Protein AF-R4M2L6-F1 (afdb_monomer_lite)

Structure (mmCIF, N/CA/C/O backbone):
data_AF-R4M2L6-F1
#
_entry.id   AF-R4M2L6-F1
#
loop_
_atom_site.group_PDB
_atom_site.id
_atom_site.type_symbol
_atom_site.label_atom_id
_atom_site.label_alt_id
_atom_site.label_comp_id
_atom_site.label_asym_id
_atom_site.label_entity_id
_atom_site.label_seq_id
_atom_site.pdbx_PDB_ins_code
_atom_site.Cartn_x
_atom_site.Cartn_y
_atom_site.Cartn_z
_atom_site.occupancy
_atom_site.B_iso_or_equiv
_atom_site.auth_seq_id
_atom_site.auth_comp_id
_atom_site.auth_asym_id
_atom_site.auth_atom_id
_atom_site.pdbx_PDB_model_num
ATOM 1 N N . MET A 1 1 ? -48.841 -73.739 -24.755 1.00 41.62 1 MET A N 1
ATOM 2 C CA . MET A 1 1 ? -47.724 -73.453 -25.680 1.00 41.62 1 MET A CA 1
ATOM 3 C C . MET A 1 1 ? -47.433 -71.966 -25.587 1.00 41.62 1 MET A C 1
ATOM 5 O O . MET A 1 1 ? -48.278 -71.172 -25.973 1.00 41.62 1 MET A O 1
ATOM 9 N N . ALA A 1 2 ? -46.330 -71.599 -24.934 1.00 37.41 2 ALA A N 1
ATOM 10 C CA . ALA A 1 2 ? -45.957 -70.213 -24.670 1.00 37.41 2 ALA A CA 1
ATOM 11 C C . ALA A 1 2 ? -45.155 -69.654 -25.854 1.00 37.41 2 ALA A C 1
ATOM 13 O O . ALA A 1 2 ? -44.155 -70.253 -26.245 1.00 37.41 2 ALA A O 1
ATOM 14 N N . ALA A 1 3 ? -45.590 -68.525 -26.413 1.00 39.84 3 ALA A N 1
ATOM 15 C CA . ALA A 1 3 ? -44.845 -67.775 -27.418 1.00 39.84 3 ALA A CA 1
ATOM 16 C C . ALA A 1 3 ? -44.215 -66.546 -26.748 1.00 39.84 3 ALA A C 1
ATOM 18 O O . ALA A 1 3 ? -44.913 -65.674 -26.235 1.00 39.84 3 ALA A O 1
ATOM 19 N N . SER A 1 4 ? -42.883 -66.516 -26.719 1.00 41.19 4 SER A N 1
ATOM 20 C CA . SER A 1 4 ? -42.080 -65.387 -26.251 1.00 41.19 4 SER A CA 1
ATOM 21 C C . SER A 1 4 ? -41.971 -64.356 -27.375 1.00 41.19 4 SER A C 1
ATOM 23 O O . SER A 1 4 ? -41.405 -64.650 -28.426 1.00 41.19 4 SER A O 1
ATOM 25 N N . VAL A 1 5 ? -42.506 -63.154 -27.159 1.00 48.59 5 VAL A N 1
ATOM 26 C CA . VAL A 1 5 ? -42.266 -61.989 -28.021 1.00 48.59 5 VAL A CA 1
ATOM 27 C C . VAL A 1 5 ? -41.205 -61.132 -27.334 1.00 48.59 5 VAL A C 1
ATOM 29 O O . VAL A 1 5 ? -41.418 -60.637 -26.230 1.00 48.59 5 VAL A O 1
ATOM 32 N N . ARG A 1 6 ? -40.032 -61.007 -27.962 1.00 42.34 6 ARG A N 1
ATOM 33 C CA . ARG A 1 6 ? -38.952 -60.110 -27.531 1.00 42.34 6 ARG A CA 1
ATOM 34 C C . ARG A 1 6 ? -39.135 -58.756 -28.215 1.00 42.34 6 ARG A C 1
ATOM 36 O O . ARG A 1 6 ? -38.993 -58.665 -29.431 1.00 42.34 6 ARG A O 1
ATOM 43 N N . THR A 1 7 ? -39.417 -57.719 -27.439 1.00 45.53 7 THR A N 1
ATOM 44 C CA . THR A 1 7 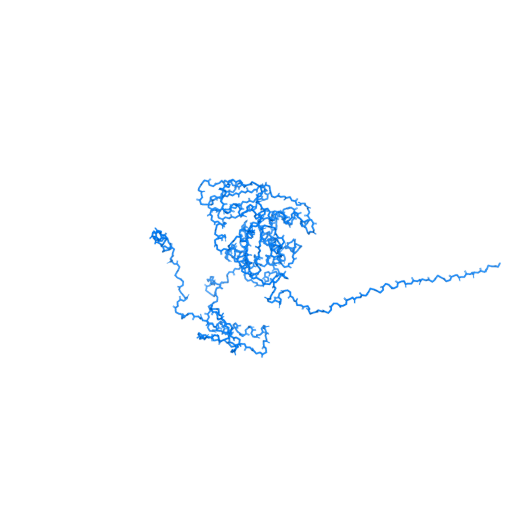? -39.424 -56.321 -27.894 1.00 45.53 7 THR A CA 1
ATOM 45 C C . THR A 1 7 ? -37.998 -55.762 -27.814 1.00 45.53 7 THR A C 1
ATOM 47 O O . THR A 1 7 ? -37.404 -55.833 -26.737 1.00 45.53 7 THR A O 1
ATOM 50 N N . PRO A 1 8 ? -37.407 -55.212 -28.890 1.00 48.25 8 PRO A N 1
ATOM 51 C CA . PRO A 1 8 ? -36.129 -54.520 -28.784 1.00 48.25 8 PRO A CA 1
ATOM 52 C C . PRO A 1 8 ? -36.346 -53.115 -28.200 1.00 48.25 8 PRO A C 1
ATOM 54 O O . PRO A 1 8 ? -37.139 -52.329 -28.714 1.00 48.25 8 PRO A O 1
ATOM 57 N N . ILE A 1 9 ? -35.633 -52.802 -27.117 1.00 48.56 9 ILE A N 1
ATOM 58 C CA . ILE A 1 9 ? -35.519 -51.448 -26.564 1.00 48.56 9 ILE A CA 1
ATOM 59 C C . ILE A 1 9 ? -34.466 -50.714 -27.400 1.00 48.56 9 ILE A C 1
ATOM 61 O O . ILE A 1 9 ? -33.286 -51.054 -27.352 1.00 48.56 9 ILE A O 1
ATOM 65 N N . ALA A 1 10 ? -34.888 -49.729 -28.190 1.00 44.38 10 ALA A N 1
ATOM 66 C CA . ALA A 1 10 ? -33.980 -48.820 -28.879 1.00 44.38 10 ALA A CA 1
ATOM 67 C C . ALA A 1 10 ? -33.556 -47.703 -27.910 1.00 44.38 10 ALA A C 1
ATOM 69 O O . ALA A 1 10 ? -34.331 -46.793 -27.624 1.00 44.38 10 ALA A O 1
ATOM 70 N N . CYS A 1 11 ? -32.328 -47.772 -27.390 1.00 44.34 11 CYS A N 1
ATOM 71 C CA . CYS A 1 11 ? -31.706 -46.655 -26.681 1.00 44.34 11 CYS A CA 1
ATOM 72 C C . CYS A 1 11 ? -31.332 -45.559 -27.691 1.00 44.34 11 CYS A C 1
ATOM 74 O O . CYS A 1 11 ? -30.366 -45.712 -28.438 1.00 44.34 11 CYS A O 1
ATOM 76 N N . LEU A 1 12 ? -32.072 -44.447 -27.711 1.00 48.00 12 LEU A N 1
ATOM 77 C CA . LEU A 1 12 ? -31.610 -43.213 -28.351 1.00 48.00 12 LEU A CA 1
ATOM 78 C C . LEU A 1 12 ? -30.491 -42.606 -27.492 1.00 48.00 12 LEU A C 1
ATOM 80 O O . LEU A 1 12 ? -30.750 -42.047 -26.428 1.00 48.00 12 LEU A O 1
ATOM 84 N N . ALA A 1 13 ? -29.247 -42.700 -27.956 1.00 51.62 13 ALA A N 1
ATOM 85 C CA . ALA A 1 13 ? -28.149 -41.904 -27.425 1.00 51.62 13 ALA A CA 1
ATOM 86 C C . ALA A 1 13 ? -28.238 -40.488 -28.019 1.00 51.62 13 ALA A C 1
ATOM 88 O O . ALA A 1 13 ? -27.916 -40.274 -29.187 1.00 51.62 13 ALA A O 1
ATOM 89 N N . ALA A 1 14 ? -28.707 -39.520 -27.230 1.00 50.72 14 ALA A N 1
ATOM 90 C CA . ALA A 1 14 ? -28.641 -38.108 -27.590 1.00 50.72 14 ALA A CA 1
ATOM 91 C C . ALA A 1 14 ? -27.189 -37.625 -27.439 1.00 50.72 14 ALA A C 1
ATOM 93 O O . ALA A 1 14 ? -26.718 -37.365 -26.333 1.00 50.72 14 ALA A O 1
ATOM 94 N N . VAL A 1 15 ? -26.462 -37.542 -28.553 1.00 54.25 15 VAL A N 1
ATOM 95 C CA . VAL A 1 15 ? -25.121 -36.951 -28.593 1.00 54.25 15 VAL A CA 1
ATOM 96 C C . VAL A 1 15 ? -25.284 -35.433 -28.594 1.00 54.25 15 VAL A C 1
ATOM 98 O O . VAL A 1 15 ? -25.611 -34.836 -29.617 1.00 54.25 15 VAL A O 1
ATOM 101 N N . VAL A 1 16 ? -25.091 -34.800 -27.437 1.00 54.19 16 VAL A N 1
ATOM 102 C CA . VAL A 1 16 ? -24.988 -33.339 -27.342 1.00 54.19 16 VAL A CA 1
ATOM 103 C C . VAL A 1 16 ? -23.622 -32.946 -27.901 1.00 54.19 16 VAL A C 1
ATOM 105 O O . VAL A 1 16 ? -22.601 -33.071 -27.228 1.00 54.19 16 VAL A O 1
ATOM 108 N N . SER A 1 17 ? -23.583 -32.510 -29.158 1.00 54.41 17 SER A N 1
ATOM 109 C CA . SER A 1 17 ? -22.395 -31.904 -29.752 1.00 54.41 17 SER A CA 1
ATOM 110 C C . SER A 1 17 ? -22.188 -30.521 -29.132 1.00 54.41 17 SER A C 1
ATOM 112 O O . SER A 1 17 ? -22.782 -29.539 -29.579 1.00 54.41 17 SER A O 1
ATOM 114 N N . ALA A 1 18 ? -21.371 -30.436 -28.082 1.00 54.91 18 ALA A N 1
ATOM 115 C CA . ALA A 1 18 ? -20.849 -29.160 -27.616 1.00 54.91 18 ALA A CA 1
ATOM 116 C C . ALA A 1 18 ? -19.954 -28.593 -28.726 1.00 54.91 18 ALA A C 1
ATOM 118 O O . ALA A 1 18 ? -18.882 -29.129 -29.004 1.00 54.91 18 ALA A O 1
ATOM 119 N N . ALA A 1 19 ? -20.420 -27.547 -29.408 1.00 59.53 19 ALA A N 1
ATOM 120 C CA . ALA A 1 19 ? -19.592 -26.797 -30.337 1.00 59.53 19 ALA A CA 1
ATOM 121 C C . ALA A 1 19 ? -18.463 -26.145 -29.531 1.00 59.53 19 ALA A C 1
ATOM 123 O O . ALA A 1 19 ? -18.674 -25.147 -28.846 1.00 59.53 19 ALA A O 1
ATOM 124 N N . MET A 1 20 ? -17.273 -26.746 -29.562 1.00 55.28 20 MET A N 1
ATOM 125 C CA . MET A 1 20 ? -16.075 -26.123 -29.019 1.00 55.28 20 MET A CA 1
ATOM 126 C C . MET A 1 20 ? -15.718 -24.952 -29.930 1.00 55.28 20 MET A C 1
ATOM 128 O O . MET A 1 20 ? -15.162 -25.135 -31.012 1.00 55.28 20 MET A O 1
ATOM 132 N N . THR A 1 21 ? -16.080 -23.742 -29.520 1.00 64.12 21 THR A N 1
ATOM 133 C CA . THR A 1 21 ? -15.545 -22.524 -30.121 1.00 64.12 21 THR A CA 1
ATOM 134 C C . THR A 1 21 ? -14.073 -22.440 -29.752 1.00 64.12 21 THR A C 1
ATOM 136 O O . THR A 1 21 ? -13.726 -22.094 -28.623 1.00 64.12 21 THR A O 1
ATOM 139 N N . VAL A 1 22 ? -13.206 -22.797 -30.695 1.00 65.50 22 VAL A N 1
ATOM 140 C CA . VAL A 1 22 ? -11.778 -22.506 -30.592 1.00 65.50 22 VAL A CA 1
ATOM 141 C C . VAL A 1 22 ? -11.635 -20.999 -30.762 1.00 65.50 22 VAL A C 1
ATOM 143 O O . VAL A 1 22 ? -11.925 -20.456 -31.826 1.00 65.50 22 VAL A O 1
ATOM 146 N N . VAL A 1 23 ? -11.258 -20.313 -29.687 1.00 64.06 23 VAL A N 1
ATOM 147 C CA . VAL A 1 23 ? -10.860 -18.909 -29.759 1.00 64.06 23 VAL A CA 1
ATOM 148 C C . VAL A 1 23 ? -9.403 -18.903 -30.200 1.00 64.06 23 VAL A C 1
ATOM 150 O O . VAL A 1 23 ? -8.522 -19.256 -29.418 1.00 64.06 23 VAL A O 1
ATOM 153 N N . ASP A 1 24 ? -9.154 -18.544 -31.458 1.00 55.53 24 ASP A N 1
ATOM 154 C CA . ASP A 1 24 ? -7.793 -18.298 -31.928 1.00 55.53 24 ASP A CA 1
ATOM 155 C C . ASP A 1 24 ? -7.194 -17.129 -31.137 1.00 55.53 24 ASP A C 1
ATOM 157 O O . ASP A 1 24 ? -7.703 -16.007 -31.147 1.00 55.53 24 ASP A O 1
ATOM 161 N N . GLY A 1 25 ? -6.100 -17.401 -30.433 1.00 59.19 25 GLY A N 1
ATOM 162 C CA . GLY A 1 25 ? -5.374 -16.420 -29.644 1.00 59.19 25 GLY A CA 1
ATOM 163 C C . GLY A 1 25 ? -3.969 -16.916 -29.333 1.00 59.19 25 GLY A C 1
ATOM 164 O O . GLY A 1 25 ? -3.744 -18.100 -29.091 1.00 59.19 25 GLY A O 1
ATOM 165 N N . ARG A 1 26 ? -2.993 -16.007 -29.337 1.00 62.75 26 ARG A N 1
ATOM 166 C CA . ARG A 1 26 ? -1.658 -16.299 -28.812 1.00 62.75 26 ARG A CA 1
ATOM 167 C C . ARG A 1 26 ? -1.699 -16.054 -27.309 1.00 62.75 26 ARG A C 1
ATOM 169 O O . ARG A 1 26 ? -1.897 -14.915 -26.900 1.00 62.75 26 ARG A O 1
ATOM 176 N N . ALA A 1 27 ? -1.493 -17.095 -26.503 1.00 50.84 27 ALA A N 1
ATOM 177 C CA . ALA A 1 27 ? -1.280 -16.930 -25.070 1.00 50.84 27 ALA A CA 1
ATOM 178 C C . ALA A 1 27 ? -0.014 -16.084 -24.862 1.00 50.84 27 ALA A C 1
ATOM 180 O O . ALA A 1 27 ? 1.111 -16.548 -25.054 1.00 50.84 27 ALA A O 1
ATOM 181 N N . LEU A 1 28 ? -0.209 -14.811 -24.541 1.00 51.41 28 LEU A N 1
ATOM 182 C CA . LEU A 1 28 ? 0.827 -13.935 -24.026 1.00 51.41 28 LEU A CA 1
ATOM 183 C C . LEU A 1 28 ? 0.562 -13.833 -22.530 1.00 51.41 28 LEU A C 1
ATOM 185 O O . LEU A 1 28 ? -0.550 -13.502 -22.123 1.00 51.41 28 LEU A O 1
ATOM 189 N N . SER A 1 29 ? 1.558 -14.177 -21.715 1.00 54.41 29 SER A N 1
ATOM 190 C CA . SER A 1 29 ? 1.482 -13.899 -20.282 1.00 54.41 29 SER A CA 1
ATOM 191 C C . SER A 1 29 ? 1.231 -12.402 -20.091 1.00 54.41 29 SER A C 1
ATOM 193 O O . SER A 1 29 ? 1.844 -11.596 -20.790 1.00 54.41 29 SER A O 1
ATOM 195 N N . ILE A 1 30 ? 0.384 -12.026 -19.131 1.00 53.78 30 ILE A N 1
ATOM 196 C CA . ILE A 1 30 ? 0.266 -10.635 -18.657 1.00 53.78 30 ILE A CA 1
ATOM 197 C C . ILE A 1 30 ? 1.623 -10.060 -18.221 1.00 53.78 30 ILE A C 1
ATOM 199 O O . ILE A 1 30 ? 1.808 -8.854 -18.279 1.00 53.78 30 ILE A O 1
ATOM 203 N N . LEU A 1 31 ? 2.582 -10.923 -17.864 1.00 56.78 31 LEU A N 1
ATOM 204 C CA . LEU A 1 31 ? 3.966 -10.559 -17.541 1.00 56.78 31 LEU A CA 1
ATOM 205 C C . LEU A 1 31 ? 4.843 -10.297 -18.780 1.00 56.78 31 LEU A C 1
ATOM 207 O O . LEU A 1 31 ? 5.955 -9.800 -18.648 1.00 56.78 31 LEU A O 1
ATOM 211 N N . ASN A 1 32 ? 4.373 -10.652 -19.980 1.00 64.62 32 ASN A N 1
ATOM 212 C CA . ASN A 1 32 ? 5.142 -10.578 -21.226 1.00 64.62 32 ASN A CA 1
ATOM 213 C C . ASN A 1 32 ? 4.677 -9.448 -22.161 1.00 64.62 32 ASN A C 1
ATOM 215 O O . ASN A 1 32 ? 5.259 -9.287 -23.235 1.00 64.62 32 ASN A O 1
ATOM 219 N N . ASP A 1 33 ? 3.638 -8.691 -21.792 1.00 75.38 33 ASP A N 1
ATOM 220 C CA . ASP A 1 33 ? 3.229 -7.478 -22.503 1.00 75.38 33 ASP A CA 1
ATOM 221 C C . ASP A 1 33 ? 3.697 -6.244 -21.712 1.00 75.38 33 ASP A C 1
ATOM 223 O O . ASP A 1 33 ? 3.097 -5.926 -20.686 1.00 75.38 33 ASP A O 1
ATOM 227 N N . PRO A 1 34 ? 4.742 -5.523 -22.168 1.00 73.00 34 PRO A N 1
ATOM 228 C CA . PRO A 1 34 ? 5.264 -4.356 -21.454 1.00 73.00 34 PRO A CA 1
ATOM 229 C C . PRO A 1 34 ? 4.269 -3.186 -21.395 1.00 73.00 34 PRO A C 1
ATOM 231 O O . PRO A 1 34 ? 4.520 -2.207 -20.698 1.00 73.00 34 PRO A O 1
ATOM 234 N N . PHE A 1 35 ? 3.147 -3.261 -22.119 1.00 82.62 35 PHE A N 1
ATOM 235 C CA . PHE A 1 35 ? 2.078 -2.265 -22.082 1.00 82.62 35 PHE A CA 1
ATOM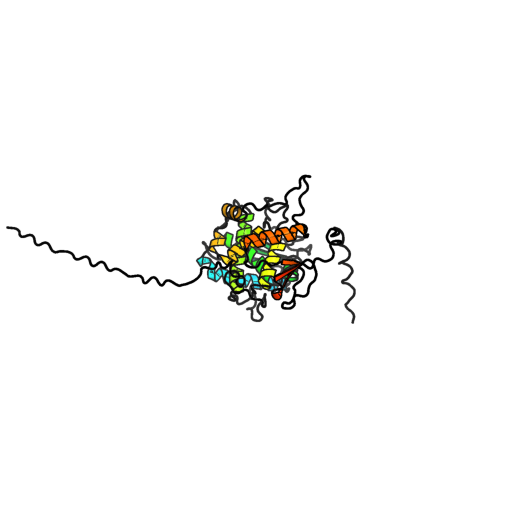 236 C C . PHE A 1 35 ? 0.935 -2.648 -21.137 1.00 82.62 35 PHE A C 1
ATOM 238 O O . PHE A 1 35 ? -0.116 -2.000 -21.163 1.00 82.62 35 PHE A O 1
ATOM 245 N N . ARG A 1 36 ? 1.107 -3.686 -20.308 1.00 86.38 36 ARG A N 1
ATOM 246 C CA . ARG A 1 36 ? 0.120 -4.104 -19.311 1.00 86.38 36 ARG A CA 1
ATOM 247 C C . ARG A 1 36 ? 0.735 -4.329 -17.934 1.00 86.38 36 ARG A C 1
ATOM 249 O O . ARG A 1 36 ? 1.862 -4.787 -17.812 1.00 86.38 36 ARG A O 1
ATOM 256 N N . VAL A 1 37 ? -0.054 -4.054 -16.898 1.00 87.44 37 VAL A N 1
ATOM 257 C CA . VAL A 1 37 ? 0.278 -4.288 -15.486 1.00 87.44 37 VAL A CA 1
ATOM 258 C C . VAL A 1 37 ? -0.940 -4.912 -14.810 1.00 87.44 37 VAL A C 1
ATOM 260 O O . VAL A 1 37 ? -2.018 -4.325 -14.829 1.00 87.44 37 VAL A O 1
ATOM 263 N N . GLY A 1 38 ? -0.818 -6.137 -14.287 1.00 85.62 38 GLY A N 1
ATOM 264 C CA . GLY A 1 38 ? -1.961 -6.865 -13.707 1.00 85.62 38 GLY A CA 1
ATOM 265 C C . GLY A 1 38 ? -3.136 -7.041 -14.685 1.00 85.62 38 GLY A C 1
ATOM 266 O O . GLY A 1 38 ? -4.292 -7.022 -14.288 1.00 85.62 38 GLY A O 1
ATOM 267 N N . GLY A 1 39 ? -2.873 -7.111 -15.995 1.00 87.25 39 GLY A N 1
ATOM 268 C CA . GLY A 1 39 ? -3.918 -7.159 -17.026 1.00 87.25 39 GLY A CA 1
ATOM 269 C C . GLY A 1 39 ? -4.543 -5.805 -17.399 1.00 87.25 39 GLY A C 1
ATOM 270 O O . GLY A 1 39 ? -5.245 -5.739 -18.411 1.00 87.25 39 GLY A O 1
ATOM 271 N N . LEU A 1 40 ? -4.238 -4.722 -16.680 1.00 91.00 40 LEU A N 1
ATOM 272 C CA . LEU A 1 40 ? -4.655 -3.353 -17.001 1.00 91.00 40 LEU A CA 1
ATOM 273 C C . LEU A 1 40 ? -3.667 -2.694 -17.978 1.00 91.00 40 LEU A C 1
ATOM 275 O O . LEU A 1 40 ? -2.486 -3.031 -17.946 1.00 91.00 40 LEU A O 1
ATOM 279 N N . PRO A 1 41 ? -4.092 -1.757 -18.844 1.00 91.25 41 PRO A N 1
ATOM 280 C CA . PRO A 1 41 ? -3.164 -0.969 -19.655 1.00 91.25 41 PRO A CA 1
ATOM 281 C C . PRO A 1 41 ? -2.176 -0.183 -18.781 1.00 91.25 41 PRO A C 1
ATOM 283 O O . PRO A 1 41 ? -2.583 0.426 -17.794 1.00 91.25 41 PRO A O 1
ATOM 286 N N . ALA A 1 42 ? -0.898 -0.155 -19.159 1.00 90.38 42 ALA A N 1
ATOM 287 C CA . ALA A 1 42 ? 0.115 0.689 -18.533 1.00 90.38 42 ALA A CA 1
ATOM 288 C C . ALA A 1 42 ? -0.105 2.149 -18.959 1.00 90.38 42 ALA A C 1
ATOM 290 O O . ALA A 1 42 ? 0.113 2.516 -20.116 1.00 90.38 42 ALA A O 1
ATOM 291 N N . THR A 1 43 ? -0.582 2.985 -18.039 1.00 89.94 43 THR A N 1
ATOM 292 C CA . THR A 1 43 ? -0.960 4.374 -18.325 1.00 89.94 43 THR A CA 1
ATOM 293 C C . THR A 1 43 ? -0.470 5.314 -17.240 1.00 89.94 43 THR A C 1
ATOM 295 O O . THR A 1 43 ? -0.549 5.006 -16.053 1.00 89.94 43 THR A O 1
ATOM 298 N N . ASN A 1 44 ? -0.008 6.491 -17.663 1.00 89.56 44 ASN A N 1
ATOM 299 C CA . ASN A 1 44 ? 0.165 7.636 -16.778 1.00 89.56 44 ASN A CA 1
ATOM 300 C C . ASN A 1 44 ? -1.185 8.315 -16.537 1.00 89.56 44 ASN A C 1
ATOM 302 O O . ASN A 1 44 ? -2.080 8.263 -17.382 1.00 89.56 44 ASN A O 1
ATOM 306 N N . GLY A 1 45 ? -1.309 9.015 -15.417 1.00 89.06 45 GLY A N 1
ATOM 307 C CA . GLY A 1 45 ? -2.527 9.730 -15.069 1.00 89.06 45 GLY A CA 1
ATOM 308 C C . GLY A 1 45 ? -2.533 10.165 -13.608 1.00 89.06 45 GLY A C 1
ATOM 309 O O . GLY A 1 45 ? -1.582 9.867 -12.882 1.00 89.06 45 GLY A O 1
ATOM 310 N N . PRO A 1 46 ? -3.591 10.869 -13.177 1.00 94.50 46 PRO A N 1
ATOM 311 C CA . PRO A 1 46 ? -3.734 11.270 -11.787 1.00 94.50 46 PRO A CA 1
ATOM 312 C C . PRO A 1 46 ? -3.839 10.046 -10.872 1.00 94.50 46 PRO A C 1
ATOM 314 O O . PRO A 1 46 ? -4.502 9.059 -11.204 1.00 94.50 46 PRO A O 1
ATOM 317 N N . SER A 1 47 ? -3.233 10.172 -9.696 1.00 97.31 47 SER A N 1
ATOM 318 C CA . SER A 1 47 ? -3.293 9.196 -8.611 1.00 97.31 47 SER A CA 1
ATOM 319 C C . SER A 1 47 ? -3.605 9.924 -7.309 1.00 97.31 47 SER A C 1
ATOM 321 O O . SER A 1 47 ? -3.035 10.985 -7.059 1.00 97.31 47 SER A O 1
ATOM 323 N N . GLY A 1 48 ? -4.512 9.381 -6.501 1.00 97.56 48 GLY A N 1
ATOM 324 C CA . GLY A 1 48 ? -4.965 9.994 -5.251 1.00 97.56 48 GLY A CA 1
ATOM 325 C C . GLY A 1 48 ? -6.480 10.163 -5.182 1.00 97.56 48 GLY A C 1
ATOM 326 O O . GLY A 1 48 ? -7.231 9.535 -5.935 1.00 97.56 48 GLY A O 1
ATOM 327 N N . ALA A 1 49 ? -6.930 10.997 -4.244 1.00 97.25 49 ALA A N 1
ATOM 328 C CA . ALA A 1 49 ? -8.351 11.249 -4.031 1.00 97.25 49 ALA A CA 1
ATOM 329 C C . ALA A 1 49 ? -8.990 11.914 -5.262 1.00 97.25 49 ALA A C 1
ATOM 331 O O . ALA A 1 49 ? -8.444 12.853 -5.849 1.00 97.25 49 ALA A O 1
ATOM 332 N N . ARG A 1 50 ? -10.174 11.442 -5.650 1.00 97.12 50 ARG A N 1
ATOM 333 C CA . ARG A 1 50 ? -10.939 12.023 -6.753 1.00 97.12 50 ARG A CA 1
ATOM 334 C C . ARG A 1 50 ? -11.510 13.387 -6.352 1.00 97.12 50 ARG A C 1
ATOM 336 O O . ARG A 1 50 ? -11.965 13.542 -5.218 1.00 97.12 50 ARG A O 1
ATOM 343 N N . PRO A 1 51 ? -11.567 14.368 -7.271 1.00 94.00 51 PRO A N 1
ATOM 344 C CA . PRO A 1 51 ? -12.170 15.673 -6.985 1.00 94.00 51 PRO A CA 1
ATOM 345 C C . PRO A 1 51 ? -13.648 15.598 -6.575 1.00 94.00 51 PRO A C 1
ATOM 347 O O . PRO A 1 51 ? -14.126 16.449 -5.830 1.00 94.00 51 PRO A O 1
ATOM 350 N N . ASP A 1 52 ? -14.364 14.592 -7.075 1.00 93.94 52 ASP A N 1
ATOM 351 C CA . ASP A 1 52 ? -15.773 14.297 -6.812 1.00 93.94 52 ASP A CA 1
ATOM 352 C C . ASP A 1 52 ? -15.968 13.143 -5.815 1.00 93.94 52 ASP A C 1
ATOM 354 O O . ASP A 1 52 ? -17.071 12.604 -5.705 1.00 93.94 52 ASP A O 1
ATOM 358 N N . ALA A 1 53 ? -14.915 12.770 -5.075 1.00 95.69 53 ALA A N 1
ATOM 359 C CA . ALA A 1 53 ? -14.988 11.719 -4.070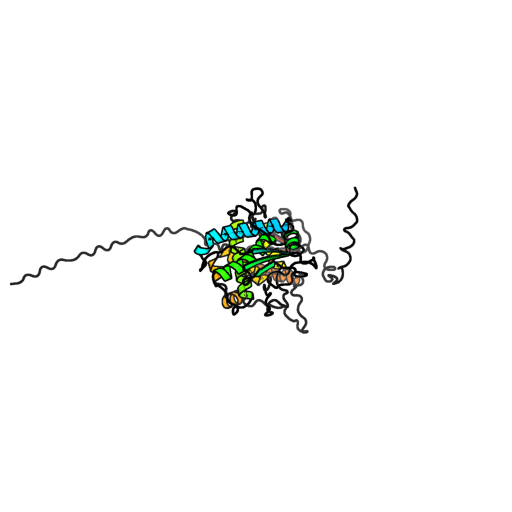 1.00 95.69 53 ALA A CA 1
ATOM 360 C C . ALA A 1 53 ? -16.109 12.007 -3.052 1.00 95.69 53 ALA A C 1
ATOM 362 O O . ALA A 1 53 ? -16.187 13.124 -2.519 1.00 95.69 53 ALA A O 1
ATOM 363 N N . PRO A 1 54 ? -16.952 11.010 -2.720 1.00 95.12 54 PRO A N 1
ATOM 364 C CA . PRO A 1 54 ? -17.868 11.118 -1.596 1.00 95.12 54 PRO A CA 1
ATOM 365 C C . PRO A 1 54 ? -17.122 11.537 -0.330 1.00 95.12 54 PRO A C 1
ATOM 367 O O . PRO A 1 54 ? -16.024 11.049 -0.053 1.00 95.12 54 PRO A O 1
ATOM 370 N N . ALA A 1 55 ? -17.728 12.431 0.452 1.00 92.81 55 ALA A N 1
ATOM 371 C CA . ALA A 1 55 ? -17.140 12.859 1.711 1.00 92.81 55 ALA A CA 1
ATOM 372 C C . ALA A 1 55 ? -16.898 11.650 2.625 1.00 92.81 55 ALA A C 1
ATOM 374 O O . ALA A 1 55 ? -17.752 10.769 2.747 1.00 92.81 55 ALA A O 1
ATOM 375 N N . ALA A 1 56 ? -15.739 11.634 3.280 1.00 94.56 56 ALA A N 1
ATOM 376 C CA . ALA A 1 56 ? -15.419 10.600 4.246 1.00 94.56 56 ALA A CA 1
ATOM 377 C C . ALA A 1 56 ? -16.422 10.630 5.416 1.00 94.56 56 ALA A C 1
ATOM 379 O O . ALA A 1 56 ? -16.835 11.697 5.882 1.00 94.56 56 ALA A O 1
ATOM 380 N N . SER A 1 57 ? -16.809 9.453 5.892 1.00 93.88 57 SER A N 1
ATOM 381 C CA . SER A 1 57 ? -17.763 9.242 6.974 1.00 93.88 57 SER A CA 1
ATOM 382 C C . SER A 1 57 ? -17.148 8.376 8.066 1.00 93.88 57 SER A C 1
ATOM 384 O O . SER A 1 57 ? -16.432 7.419 7.784 1.00 93.88 57 SER A O 1
ATOM 386 N N . GLY A 1 58 ? -17.456 8.684 9.321 1.00 94.69 58 GLY A N 1
ATOM 387 C CA . GLY A 1 58 ? -16.935 7.956 10.474 1.00 94.69 58 GLY A CA 1
ATOM 388 C C . GLY A 1 58 ? -16.305 8.890 11.494 1.00 94.69 58 GLY A C 1
ATOM 389 O O . GLY A 1 58 ? -16.460 10.110 11.438 1.00 94.69 58 GLY A O 1
ATOM 390 N N . THR A 1 59 ? -15.626 8.314 12.478 1.00 96.88 59 THR A N 1
ATOM 391 C CA . THR A 1 59 ? -14.972 9.069 13.548 1.00 96.88 59 THR A CA 1
ATOM 392 C C . THR A 1 59 ? -13.560 8.554 13.742 1.00 96.88 59 THR A C 1
ATOM 394 O O . THR A 1 59 ? -13.353 7.355 13.912 1.00 96.88 59 THR A O 1
ATOM 397 N N . VAL A 1 60 ? -12.606 9.482 13.756 1.00 98.56 60 VAL A N 1
ATOM 398 C CA . VAL A 1 60 ? -11.212 9.210 14.098 1.00 98.56 60 VAL A CA 1
ATOM 399 C C . VAL A 1 60 ? -10.955 9.736 15.503 1.00 98.56 60 VAL A C 1
ATOM 401 O O . VAL A 1 60 ? -11.137 10.920 15.789 1.00 98.56 60 VAL A O 1
ATOM 404 N N . ILE A 1 61 ? -10.553 8.848 16.404 1.00 98.56 61 ILE A N 1
ATOM 405 C CA . ILE A 1 61 ? -10.205 9.197 17.781 1.00 98.56 61 ILE A CA 1
ATOM 406 C C . ILE A 1 61 ? -8.860 9.929 17.773 1.00 98.56 61 ILE A C 1
ATOM 408 O O . ILE A 1 61 ? -7.949 9.536 17.048 1.00 98.56 61 ILE A O 1
ATOM 412 N N . ASN A 1 62 ? -8.737 10.979 18.593 1.00 98.25 62 ASN A N 1
ATOM 413 C CA . ASN A 1 62 ? -7.520 11.793 18.726 1.00 98.25 62 ASN A CA 1
ATOM 414 C C . ASN A 1 62 ? -7.057 12.463 17.411 1.00 98.25 62 ASN A C 1
ATOM 416 O O . ASN A 1 62 ? -5.888 12.803 17.240 1.00 98.25 62 ASN A O 1
ATOM 420 N N . THR A 1 63 ? -7.988 12.684 16.482 1.00 97.88 63 THR A N 1
ATOM 421 C CA . THR A 1 63 ? -7.713 13.406 15.237 1.00 97.88 63 THR A CA 1
ATOM 422 C C . THR A 1 63 ? -7.467 14.895 15.465 1.00 97.88 63 THR A C 1
ATOM 424 O O . THR A 1 63 ? -8.104 15.524 16.313 1.00 97.88 63 THR A O 1
ATOM 427 N N . ASN A 1 64 ? -6.602 15.486 14.639 1.00 96.81 64 ASN A N 1
ATOM 428 C CA . ASN A 1 64 ? -6.491 16.941 14.504 1.00 96.81 64 ASN A CA 1
ATOM 429 C C . ASN A 1 64 ? -7.300 17.495 13.311 1.00 96.81 64 ASN A C 1
ATOM 431 O O . ASN A 1 64 ? -7.224 18.687 13.015 1.00 96.81 64 ASN A O 1
ATOM 435 N N . ASN A 1 65 ? -8.075 16.646 12.624 1.00 96.50 65 ASN A N 1
ATOM 436 C CA . ASN A 1 65 ? -8.818 16.945 11.393 1.00 96.50 65 ASN A CA 1
ATOM 437 C C . ASN A 1 65 ? -7.946 17.522 10.255 1.00 96.50 65 ASN A C 1
ATOM 439 O O . ASN A 1 65 ? -8.447 18.229 9.365 1.00 96.50 65 ASN A O 1
ATOM 443 N N . GLY A 1 66 ? -6.641 17.243 10.295 1.00 97.38 66 GLY A N 1
ATOM 444 C CA . GLY A 1 66 ? -5.660 17.638 9.294 1.00 97.38 66 GLY A CA 1
ATOM 445 C C . GLY A 1 66 ? -5.795 16.860 7.985 1.00 97.38 66 GLY A C 1
ATOM 446 O O . GLY A 1 66 ? -6.649 15.985 7.841 1.00 97.38 66 GLY A O 1
ATOM 447 N N . ALA A 1 67 ? -4.950 17.201 7.010 1.00 97.25 67 ALA A N 1
ATOM 448 C CA . ALA A 1 67 ? -4.982 16.590 5.680 1.00 97.25 67 ALA A CA 1
ATOM 449 C C . ALA A 1 67 ? -4.751 15.072 5.730 1.00 97.25 67 ALA A C 1
ATOM 451 O O . ALA A 1 67 ? -5.527 14.333 5.132 1.00 97.25 67 ALA A O 1
ATOM 452 N N . ILE A 1 68 ? -3.760 14.621 6.509 1.00 98.38 68 ILE A N 1
ATOM 453 C CA . ILE A 1 68 ? -3.462 13.196 6.695 1.00 98.38 68 ILE A CA 1
ATOM 454 C C . ILE A 1 68 ? -4.658 12.451 7.282 1.00 98.38 68 ILE A C 1
ATOM 456 O O . ILE A 1 68 ? -5.122 11.501 6.676 1.00 98.38 68 ILE A O 1
ATOM 460 N N . ASP A 1 69 ? -5.228 12.909 8.398 1.00 98.50 69 ASP A N 1
ATOM 461 C CA . ASP A 1 69 ? -6.364 12.212 9.018 1.00 98.50 69 ASP A CA 1
ATOM 462 C C . ASP A 1 69 ? -7.592 12.139 8.099 1.00 98.50 69 ASP A C 1
ATOM 464 O O . ASP A 1 69 ? -8.311 11.139 8.102 1.00 98.50 69 ASP A O 1
ATOM 468 N N . LYS A 1 70 ? -7.830 13.180 7.290 1.00 98.19 70 LYS A N 1
ATOM 469 C CA . LYS A 1 70 ? -8.904 13.187 6.287 1.00 98.19 70 LYS A CA 1
ATOM 470 C C . LYS A 1 70 ? -8.636 12.198 5.157 1.00 98.19 70 LYS A C 1
ATOM 472 O O . LYS A 1 70 ? -9.553 11.478 4.772 1.00 98.19 70 LYS A O 1
ATOM 477 N N . LEU A 1 71 ? -7.404 12.155 4.648 1.00 98.50 71 LEU A N 1
ATOM 478 C CA . LEU A 1 71 ? -6.983 11.195 3.629 1.00 98.50 71 LEU A CA 1
ATOM 479 C C . LEU A 1 71 ? -7.050 9.757 4.163 1.00 98.50 71 LEU A C 1
ATOM 481 O O . LEU A 1 71 ? -7.557 8.874 3.473 1.00 98.50 71 LEU A O 1
ATOM 485 N N . SER A 1 72 ? -6.613 9.531 5.402 1.00 98.69 72 SER A N 1
ATOM 486 C CA . SER A 1 72 ? -6.670 8.232 6.069 1.00 98.69 72 SER A CA 1
ATOM 487 C C . SER A 1 72 ? -8.106 7.753 6.265 1.00 98.69 72 SER A C 1
ATOM 489 O O . SER A 1 72 ? -8.432 6.624 5.907 1.00 98.69 72 SER A O 1
ATOM 491 N N . LEU A 1 73 ? -9.002 8.616 6.759 1.00 98.69 73 LEU A N 1
ATOM 492 C CA . LEU A 1 73 ? -10.417 8.267 6.905 1.00 98.69 73 LEU A CA 1
ATOM 493 C C . LEU A 1 73 ? -11.072 7.969 5.547 1.00 98.69 73 LEU A C 1
ATOM 495 O O . LEU A 1 73 ? -11.807 6.990 5.427 1.00 98.69 73 LEU A O 1
ATOM 499 N N . LEU A 1 74 ? -10.778 8.776 4.519 1.00 98.62 74 LEU A N 1
ATOM 500 C CA . LEU A 1 74 ? -11.264 8.536 3.157 1.00 98.62 74 LEU A CA 1
ATOM 501 C C . LEU A 1 74 ? -10.774 7.185 2.619 1.00 98.62 74 LEU A C 1
ATOM 503 O O . LEU A 1 74 ? -11.545 6.464 1.991 1.00 98.62 74 LEU A O 1
ATOM 507 N N . SER A 1 75 ? -9.513 6.844 2.897 1.00 98.69 75 SER A N 1
ATOM 508 C CA . SER A 1 75 ? -8.886 5.589 2.481 1.00 98.69 75 SER A CA 1
ATOM 509 C C . SER A 1 75 ? -9.566 4.390 3.121 1.00 98.69 75 SER A C 1
ATOM 511 O O . SER A 1 75 ? -10.007 3.498 2.405 1.00 98.69 75 SER A O 1
ATOM 513 N N . VAL A 1 76 ? -9.739 4.403 4.447 1.00 98.62 76 VAL A N 1
ATOM 514 C CA . VAL A 1 76 ? -10.429 3.315 5.155 1.00 98.62 76 VAL A CA 1
ATOM 515 C C . VAL A 1 76 ? -11.860 3.147 4.651 1.00 98.62 76 VAL A C 1
ATOM 517 O O . VAL A 1 76 ? -12.280 2.017 4.438 1.00 98.62 76 VAL A O 1
ATOM 520 N N . ASN A 1 77 ? -12.599 4.232 4.390 1.00 98.25 77 ASN A N 1
ATOM 521 C CA . ASN A 1 77 ? -13.948 4.112 3.828 1.00 98.25 77 ASN A CA 1
ATOM 522 C C . ASN A 1 77 ? -13.969 3.431 2.453 1.00 98.25 77 ASN A C 1
ATOM 524 O O . ASN A 1 77 ? -14.886 2.665 2.179 1.00 98.25 77 ASN A O 1
ATOM 528 N N . ASP A 1 78 ? -12.994 3.709 1.585 1.00 98.69 78 ASP A N 1
ATOM 529 C CA . ASP A 1 78 ? -12.935 3.076 0.263 1.00 98.69 78 ASP A CA 1
ATOM 530 C C . ASP A 1 78 ? -12.566 1.591 0.347 1.00 98.69 78 ASP A C 1
ATOM 532 O O . ASP A 1 78 ? -13.182 0.755 -0.313 1.00 98.69 78 ASP A O 1
ATOM 536 N N . ILE A 1 79 ? -11.603 1.268 1.213 1.00 98.69 79 ILE A N 1
ATOM 537 C CA . ILE A 1 79 ? -11.173 -0.103 1.495 1.00 98.69 79 ILE A CA 1
ATOM 538 C C . ILE A 1 79 ? -12.335 -0.913 2.090 1.00 98.69 79 ILE A C 1
ATOM 540 O O . ILE A 1 79 ? -12.596 -2.035 1.655 1.00 98.69 79 ILE A O 1
ATOM 544 N N . GLU A 1 80 ? -13.061 -0.346 3.057 1.00 97.75 80 GLU A N 1
ATOM 545 C CA . GLU A 1 80 ? -14.235 -0.980 3.661 1.00 97.75 80 GLU A CA 1
ATOM 546 C C . GLU A 1 80 ? -15.354 -1.200 2.645 1.00 97.75 80 GLU A C 1
ATOM 548 O O . GLU A 1 80 ? -15.916 -2.293 2.615 1.00 97.75 80 GLU A O 1
ATOM 553 N N . ASP A 1 81 ? -15.655 -0.215 1.794 1.00 97.06 81 ASP A N 1
ATOM 554 C CA . ASP A 1 81 ? -16.683 -0.351 0.758 1.00 97.06 81 ASP A CA 1
ATOM 555 C C . ASP A 1 81 ? -16.333 -1.459 -0.246 1.00 97.06 81 ASP A C 1
ATOM 557 O O . ASP A 1 81 ? -17.197 -2.267 -0.601 1.00 97.06 81 ASP A O 1
ATOM 561 N N . TYR A 1 82 ? -15.063 -1.544 -0.659 1.00 98.06 82 TYR A N 1
ATOM 562 C CA . TYR A 1 82 ? -14.578 -2.620 -1.521 1.00 98.06 82 TYR A CA 1
ATOM 563 C C . TYR A 1 82 ? -14.762 -3.990 -0.861 1.00 98.06 82 TYR A C 1
ATOM 565 O O . TYR A 1 82 ? -15.444 -4.860 -1.409 1.00 98.06 82 TYR A O 1
ATOM 573 N N . TRP A 1 83 ? -14.196 -4.187 0.333 1.00 98.31 83 TRP A N 1
ATOM 574 C CA . TRP A 1 83 ? -14.242 -5.488 0.995 1.00 98.31 83 TRP A CA 1
ATOM 575 C C . TRP A 1 83 ? -15.658 -5.873 1.411 1.00 98.31 83 TRP A C 1
ATOM 577 O O . TRP A 1 83 ? -16.028 -7.032 1.258 1.00 98.31 83 TRP A O 1
ATOM 587 N N . MET A 1 84 ? -16.498 -4.929 1.834 1.00 97.00 84 MET A N 1
ATOM 588 C CA . MET A 1 84 ? -17.910 -5.197 2.111 1.00 97.00 84 MET A CA 1
ATOM 589 C C . MET A 1 84 ? -18.633 -5.791 0.896 1.00 97.00 84 MET A C 1
ATOM 591 O O . MET A 1 84 ? -19.487 -6.662 1.067 1.00 97.00 84 MET A O 1
ATOM 595 N N . ALA A 1 85 ? -18.290 -5.347 -0.316 1.00 97.12 85 ALA A N 1
ATOM 596 C CA . ALA A 1 85 ? -18.897 -5.848 -1.542 1.00 97.12 85 ALA A CA 1
ATOM 597 C C . ALA A 1 85 ? -18.395 -7.249 -1.932 1.00 97.12 85 ALA A C 1
ATOM 599 O O . ALA A 1 85 ? -19.205 -8.077 -2.342 1.00 97.12 85 ALA A O 1
ATOM 600 N N . VAL A 1 86 ? -17.090 -7.524 -1.796 1.00 96.62 86 VAL A N 1
ATOM 601 C CA . VAL A 1 86 ? -16.468 -8.728 -2.392 1.00 96.62 86 VAL A CA 1
ATOM 602 C C . VAL A 1 86 ? -16.064 -9.816 -1.396 1.00 96.62 86 VAL A C 1
ATOM 604 O O . VAL A 1 86 ? -15.733 -10.928 -1.802 1.00 96.62 86 VAL A O 1
ATOM 607 N N . TYR A 1 87 ? -16.069 -9.543 -0.087 1.00 97.44 87 TYR A N 1
ATOM 608 C CA . TYR A 1 87 ? -15.488 -10.437 0.924 1.00 97.44 87 TYR A CA 1
ATOM 609 C C . TYR A 1 87 ? -16.001 -11.878 0.817 1.00 97.44 87 TYR A C 1
ATOM 611 O O . TYR A 1 87 ? -15.215 -12.823 0.749 1.00 97.44 87 TYR A O 1
ATOM 619 N N . SER A 1 88 ? -17.324 -12.050 0.757 1.00 96.44 88 SER A N 1
ATOM 620 C CA . SER A 1 88 ? -17.966 -13.369 0.747 1.00 96.44 88 SER A CA 1
ATOM 621 C C . SER A 1 88 ? -17.778 -14.152 -0.555 1.00 96.44 88 SER A C 1
ATOM 623 O O . SER A 1 88 ? -18.170 -15.316 -0.608 1.00 96.44 88 SER A O 1
ATOM 625 N N . GLU A 1 89 ? -17.190 -13.553 -1.593 1.00 94.19 89 GLU A N 1
ATOM 626 C CA . GLU A 1 89 ? -16.899 -14.246 -2.850 1.00 94.19 89 GLU A CA 1
ATOM 627 C C . GLU A 1 89 ? -15.699 -15.190 -2.716 1.00 94.19 89 GLU A C 1
ATOM 629 O O . GLU A 1 89 ? -15.684 -16.259 -3.323 1.00 94.19 89 GLU A O 1
ATOM 634 N N . SER A 1 90 ? -14.693 -14.801 -1.923 1.00 91.50 90 SER A N 1
ATOM 635 C CA . SER A 1 90 ? -13.398 -15.499 -1.858 1.00 91.50 90 SER A CA 1
ATOM 636 C C . SER A 1 90 ? -12.915 -15.811 -0.442 1.00 91.50 90 SER A C 1
ATOM 638 O O . SER A 1 90 ? -12.087 -16.707 -0.273 1.00 91.50 90 SER A O 1
ATOM 640 N N . LEU A 1 91 ? -13.412 -15.109 0.580 1.00 96.50 91 LEU A N 1
ATOM 641 C CA . LEU A 1 91 ? -13.010 -15.314 1.969 1.00 96.50 91 LEU A CA 1
ATOM 642 C C . LEU A 1 91 ? -14.115 -16.006 2.768 1.00 96.50 91 LEU A C 1
ATOM 644 O O . LEU A 1 91 ? -15.307 -15.720 2.641 1.00 96.50 91 LEU A O 1
ATOM 648 N N . LYS A 1 92 ? -13.698 -16.941 3.625 1.00 95.75 92 LYS A N 1
ATOM 649 C CA . LYS A 1 92 ? -14.581 -17.574 4.611 1.00 95.75 92 LYS A CA 1
ATOM 650 C C . LYS A 1 92 ? -14.906 -16.576 5.721 1.00 95.75 92 LYS A C 1
ATOM 652 O O . LYS A 1 92 ? -14.165 -15.631 5.930 1.00 95.75 92 LYS A O 1
ATOM 657 N N . GLY A 1 93 ? -15.970 -16.828 6.480 1.00 95.31 93 GLY A N 1
ATOM 658 C CA . GLY A 1 93 ? -16.351 -15.985 7.615 1.00 95.31 93 GLY A CA 1
ATOM 659 C C . GLY A 1 93 ? -17.368 -14.911 7.237 1.00 95.31 93 GLY A C 1
ATOM 660 O O . GLY A 1 93 ? -18.225 -15.117 6.379 1.00 95.31 93 GLY A O 1
ATOM 661 N N . THR A 1 94 ? -17.334 -13.775 7.929 1.00 95.19 94 THR A N 1
ATOM 662 C CA . THR A 1 94 ? -18.270 -12.668 7.698 1.00 95.19 94 THR A CA 1
ATOM 663 C C . THR A 1 94 ? -17.530 -11.352 7.816 1.00 95.19 94 THR A C 1
ATOM 665 O O . THR A 1 94 ? -16.891 -11.101 8.838 1.00 95.19 94 THR A O 1
ATOM 668 N N . PHE A 1 95 ? -17.677 -10.504 6.800 1.00 97.19 95 PHE A N 1
ATOM 669 C CA . PHE A 1 95 ? -17.130 -9.158 6.821 1.00 97.19 95 PHE A CA 1
ATOM 670 C C . PHE A 1 95 ? -17.703 -8.348 7.986 1.00 97.19 95 PHE A C 1
ATOM 672 O O . PHE A 1 95 ? -18.912 -8.361 8.244 1.00 97.19 95 PHE A O 1
ATOM 679 N N . ARG A 1 96 ? -16.828 -7.627 8.686 1.00 94.06 96 ARG A N 1
ATOM 680 C CA . ARG A 1 96 ? -17.199 -6.664 9.722 1.00 94.06 96 ARG A CA 1
ATOM 681 C C . ARG A 1 96 ? -16.299 -5.438 9.589 1.00 94.06 96 ARG A C 1
ATOM 683 O O . ARG A 1 96 ? -15.090 -5.626 9.574 1.00 94.06 96 ARG A O 1
ATOM 690 N N . PRO A 1 97 ? -16.848 -4.214 9.555 1.00 92.38 97 PRO A N 1
ATOM 691 C CA . PRO A 1 97 ? -16.030 -3.007 9.599 1.00 92.38 97 PRO A CA 1
ATOM 692 C C . PRO A 1 97 ? -15.090 -2.995 10.809 1.00 92.38 97 PRO A C 1
ATOM 694 O O . PRO A 1 97 ? -15.404 -3.573 11.864 1.00 92.38 97 PRO A O 1
ATOM 697 N N . VAL A 1 98 ? -13.950 -2.320 10.668 1.00 94.38 98 VAL A N 1
ATOM 698 C CA . VAL A 1 98 ? -13.004 -2.160 11.777 1.00 94.38 98 VAL A CA 1
ATOM 699 C C . VAL A 1 98 ? -13.662 -1.317 12.867 1.00 94.38 98 VAL A C 1
ATOM 701 O O . VAL A 1 98 ? -14.359 -0.340 12.610 1.00 94.38 98 VAL A O 1
ATOM 704 N N . GLY A 1 99 ? -13.470 -1.715 14.125 1.00 95.25 99 GLY A N 1
ATOM 705 C CA . GLY A 1 99 ? -14.240 -1.154 15.235 1.00 95.25 99 GLY A CA 1
ATOM 706 C C . GLY A 1 99 ? -13.920 0.307 15.550 1.00 95.25 99 GLY A C 1
ATOM 707 O O . GLY A 1 99 ? -14.818 1.063 15.925 1.00 95.25 99 GLY A O 1
ATOM 708 N N . LYS A 1 100 ? -12.645 0.705 15.468 1.00 97.88 100 LYS A N 1
ATOM 709 C CA . LYS A 1 100 ? -12.189 2.068 15.779 1.00 97.88 100 LYS A CA 1
ATOM 710 C C . LYS A 1 100 ? -11.037 2.488 14.877 1.00 97.88 100 LYS A C 1
ATOM 712 O O . LYS A 1 100 ? -10.179 1.679 14.543 1.00 97.88 100 LYS A O 1
ATOM 717 N N . LEU A 1 101 ? -10.983 3.782 14.586 1.00 98.69 101 LEU A N 1
ATOM 718 C CA . LEU A 1 101 ? -9.876 4.429 13.893 1.00 98.69 101 LEU A CA 1
ATOM 719 C C . LEU A 1 101 ? -9.231 5.439 14.839 1.00 98.69 101 LEU A C 1
ATOM 721 O O . LEU A 1 101 ? -9.940 6.225 15.475 1.00 98.69 101 LEU A O 1
ATOM 725 N N . VAL A 1 102 ? -7.907 5.400 14.971 1.00 98.69 102 VAL A N 1
ATOM 726 C CA . VAL A 1 102 ? -7.163 6.246 15.910 1.00 98.69 102 VAL A CA 1
ATOM 727 C C . VAL A 1 102 ? -6.018 6.946 15.191 1.00 98.69 102 VAL A C 1
ATOM 729 O O . VAL A 1 102 ? -5.158 6.308 14.603 1.00 98.69 102 VAL A O 1
ATOM 732 N N . SER A 1 103 ? -5.976 8.267 15.289 1.00 98.69 103 SER A N 1
ATOM 733 C CA . SER A 1 103 ? -4.834 9.054 14.835 1.00 98.69 103 SER A CA 1
ATOM 734 C C . SER A 1 103 ? -3.972 9.433 16.030 1.00 98.69 103 SER A C 1
ATOM 736 O O . SER A 1 103 ? -4.489 9.844 17.073 1.00 98.69 103 SER A O 1
ATOM 738 N N . TYR A 1 104 ? -2.659 9.331 15.899 1.00 98.62 104 TYR A N 1
ATOM 739 C CA . TYR A 1 104 ? -1.714 9.770 16.922 1.00 98.62 104 TYR A CA 1
ATOM 740 C C . TYR A 1 104 ? -0.541 10.520 16.286 1.00 98.62 104 TYR A C 1
ATOM 742 O O . TYR A 1 104 ? -0.433 10.560 15.065 1.00 98.62 104 TYR A O 1
ATOM 750 N N . ASP A 1 105 ? 0.289 11.176 17.098 1.00 98.25 105 ASP A N 1
ATOM 751 C CA . ASP A 1 105 ? 1.457 11.928 16.624 1.00 98.25 105 ASP A CA 1
ATOM 752 C C . ASP A 1 105 ? 2.705 11.452 17.365 1.00 98.25 105 ASP A C 1
ATOM 754 O O . ASP A 1 105 ? 2.873 11.730 18.551 1.00 98.25 105 ASP A O 1
ATOM 758 N N . SER A 1 106 ? 3.584 10.737 16.665 1.00 97.31 106 SER A N 1
ATOM 759 C CA . SER A 1 106 ? 4.788 10.155 17.265 1.00 97.31 106 SER A CA 1
ATOM 760 C C . SER A 1 106 ? 5.800 11.199 17.761 1.00 97.31 106 SER A C 1
ATOM 762 O O . SER A 1 106 ? 6.657 10.869 18.584 1.00 97.31 106 SER A O 1
ATOM 764 N N . ASN A 1 107 ? 5.697 12.465 17.333 1.00 97.50 107 ASN A N 1
ATOM 765 C CA . ASN A 1 107 ? 6.543 13.553 17.831 1.00 97.50 107 ASN A CA 1
ATOM 766 C C . ASN A 1 107 ? 6.009 14.204 19.110 1.00 97.50 107 ASN A C 1
ATOM 768 O O . ASN A 1 107 ? 6.737 14.983 19.728 1.00 97.50 107 ASN A O 1
ATOM 772 N N . ASP A 1 108 ? 4.760 13.940 19.496 1.00 97.56 108 ASP A N 1
ATOM 773 C CA . ASP A 1 108 ? 4.130 14.553 20.661 1.00 97.56 108 ASP A CA 1
ATOM 774 C C . ASP A 1 108 ? 4.397 13.709 21.922 1.00 97.56 108 ASP A C 1
ATOM 776 O O . ASP A 1 108 ? 3.873 12.600 22.035 1.00 97.56 108 ASP A O 1
ATOM 780 N N . PRO A 1 109 ? 5.151 14.208 22.924 1.00 97.00 109 PRO A N 1
ATOM 781 C CA . PRO A 1 109 ? 5.353 13.494 24.190 1.00 97.00 109 PRO A CA 1
ATOM 782 C C . PRO A 1 109 ? 4.061 13.237 24.978 1.00 97.00 109 PRO A C 1
ATOM 784 O O . PRO A 1 109 ? 4.079 12.495 25.956 1.00 97.00 109 PRO A O 1
ATOM 787 N N . SER A 1 110 ? 2.955 13.884 24.595 1.00 96.81 110 SER A N 1
ATOM 788 C CA . SER A 1 110 ? 1.614 13.668 25.139 1.00 96.81 110 SER A CA 1
ATOM 789 C C . SER A 1 110 ? 0.718 12.788 24.256 1.00 96.81 110 SER A C 1
ATOM 791 O O . SER A 1 110 ? -0.480 12.676 24.528 1.00 96.81 110 SER A O 1
ATOM 793 N N . SER A 1 111 ? 1.282 12.144 23.226 1.00 96.94 111 SER A N 1
ATOM 794 C CA . SER A 1 111 ? 0.566 11.203 22.362 1.00 96.94 111 SER A CA 1
ATOM 795 C C . SER A 1 111 ? -0.122 10.104 23.191 1.00 96.94 111 SER A C 1
ATOM 797 O O . SER A 1 111 ? 0.431 9.633 24.189 1.00 96.94 111 SER A O 1
ATOM 799 N N . PRO A 1 112 ? -1.359 9.698 22.846 1.00 96.75 112 PRO A N 1
ATOM 800 C CA . PRO A 1 112 ? -2.120 8.772 23.676 1.00 96.75 112 PRO A CA 1
ATOM 801 C C . PRO A 1 112 ? -1.546 7.353 23.645 1.00 96.75 112 PRO A C 1
ATOM 803 O O . PRO A 1 112 ? -1.040 6.891 22.630 1.00 96.75 112 PRO A O 1
ATOM 806 N N . ILE A 1 113 ? -1.756 6.587 24.712 1.00 97.00 113 ILE A N 1
ATOM 807 C CA . ILE A 1 113 ? -1.587 5.130 24.650 1.00 97.00 113 ILE A CA 1
ATOM 808 C C . ILE A 1 113 ? -2.738 4.540 23.826 1.00 97.00 113 ILE A C 1
ATOM 810 O O . ILE A 1 113 ? -3.912 4.747 24.150 1.00 97.00 113 ILE A O 1
ATOM 814 N N . VAL A 1 114 ? -2.418 3.761 22.793 1.00 96.31 114 VAL A N 1
ATOM 815 C CA . VAL A 1 114 ? -3.400 3.157 21.882 1.00 96.31 114 VAL A CA 1
ATOM 816 C C . VAL A 1 114 ? -3.337 1.638 22.001 1.00 96.31 114 VAL A C 1
ATOM 818 O O . VAL A 1 114 ? -2.315 1.031 21.736 1.00 96.31 114 VAL A O 1
ATOM 821 N N . CYS A 1 115 ? -4.423 0.995 22.440 1.00 95.31 115 CYS A N 1
ATOM 822 C CA . CYS A 1 115 ? -4.464 -0.455 22.704 1.00 95.31 115 CYS A CA 1
ATOM 823 C C . CYS A 1 115 ? -3.264 -0.997 23.514 1.00 95.31 115 CYS A C 1
ATOM 825 O O . CYS A 1 115 ? -2.685 -2.025 23.178 1.00 95.31 115 CYS A O 1
ATOM 827 N N . HIS A 1 116 ? -2.908 -0.323 24.612 1.00 94.06 116 HIS A N 1
ATOM 828 C CA . HIS A 1 116 ? -1.748 -0.668 25.451 1.00 94.06 116 HIS A CA 1
ATOM 829 C C . HIS A 1 116 ? -0.370 -0.462 24.793 1.00 94.06 116 HIS A C 1
ATOM 831 O O . HIS A 1 116 ? 0.624 -0.889 25.372 1.00 94.06 116 HIS A O 1
ATOM 837 N N . ILE A 1 117 ? -0.303 0.206 23.640 1.00 91.12 117 ILE A N 1
ATOM 838 C CA . ILE A 1 117 ? 0.937 0.576 22.953 1.00 91.12 117 ILE A CA 1
ATOM 839 C C . ILE A 1 117 ? 1.222 2.057 23.231 1.00 91.12 117 ILE A C 1
ATOM 841 O O . ILE A 1 117 ? 0.334 2.899 23.060 1.00 91.12 117 ILE A O 1
ATOM 845 N N . ASP A 1 118 ? 2.433 2.368 23.698 1.00 95.31 118 ASP A N 1
ATOM 846 C CA . ASP A 1 118 ? 2.917 3.749 23.800 1.00 95.31 118 ASP A CA 1
ATOM 847 C C . ASP A 1 118 ? 3.199 4.271 22.391 1.00 95.31 118 ASP A C 1
ATOM 849 O O . ASP A 1 118 ? 3.911 3.629 21.621 1.00 95.31 118 ASP A O 1
ATOM 853 N N . THR A 1 119 ? 2.581 5.393 22.033 1.00 95.75 119 THR A N 1
ATOM 854 C CA . THR A 1 119 ? 2.658 5.918 20.668 1.00 95.75 119 THR A CA 1
ATOM 855 C C . THR A 1 119 ? 3.625 7.083 20.518 1.00 95.75 119 THR A C 1
ATOM 857 O O . THR A 1 119 ? 3.914 7.495 19.393 1.00 95.75 119 THR A O 1
ATOM 860 N N . TYR A 1 120 ? 4.171 7.607 21.619 1.00 96.38 120 TYR A N 1
ATOM 861 C CA . TYR A 1 120 ? 5.265 8.562 21.525 1.00 96.38 120 TYR A CA 1
ATOM 862 C C . TYR A 1 120 ? 6.513 7.848 20.990 1.00 96.38 120 TYR A C 1
ATOM 864 O O . TYR A 1 120 ? 6.887 6.785 21.474 1.00 96.38 120 TYR A O 1
ATOM 872 N N . GLN A 1 121 ? 7.155 8.431 19.974 1.00 94.50 121 GLN A N 1
ATOM 873 C CA . GLN A 1 121 ? 8.290 7.859 19.231 1.00 94.50 121 GLN A CA 1
ATOM 874 C C . GLN A 1 121 ? 7.984 6.589 18.419 1.00 94.50 121 GLN A C 1
ATOM 876 O O . GLN A 1 121 ? 8.895 6.030 17.810 1.00 94.50 121 GLN A O 1
ATOM 881 N N . LEU A 1 122 ? 6.719 6.171 18.333 1.00 91.25 122 LEU A N 1
ATOM 882 C CA . LEU A 1 122 ? 6.300 5.060 17.482 1.00 91.25 122 LEU A CA 1
ATOM 883 C C . LEU A 1 122 ? 5.929 5.564 16.082 1.00 91.25 122 LEU A C 1
ATOM 885 O O . LEU A 1 122 ? 4.771 5.870 15.804 1.00 91.25 122 LEU A O 1
ATOM 889 N N . VAL A 1 123 ? 6.907 5.665 15.189 1.00 93.00 123 VAL A N 1
ATOM 890 C CA . VAL A 1 123 ? 6.679 6.054 13.787 1.00 93.00 123 VAL A CA 1
ATOM 891 C C . VAL A 1 123 ? 6.117 4.851 13.022 1.00 93.00 123 VAL A C 1
ATOM 893 O O . VAL A 1 123 ? 6.887 4.091 12.447 1.00 93.00 123 VAL A O 1
ATOM 896 N N . ASN A 1 124 ? 4.796 4.638 13.069 1.00 92.69 124 ASN A N 1
ATOM 897 C CA 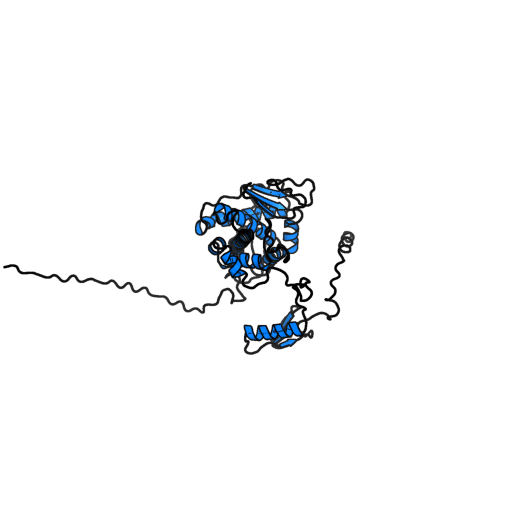. ASN A 1 124 ? 4.168 3.459 12.463 1.00 92.69 124 ASN A CA 1
ATOM 898 C C . ASN A 1 124 ? 2.675 3.659 12.105 1.00 92.69 124 ASN A C 1
ATOM 900 O O . ASN A 1 124 ? 2.055 4.678 12.431 1.00 92.69 124 ASN A O 1
ATOM 904 N N . ALA A 1 125 ? 2.092 2.664 11.442 1.00 95.31 125 ALA A N 1
ATOM 905 C CA . ALA A 1 125 ? 0.667 2.358 11.434 1.00 95.31 125 ALA A CA 1
ATOM 906 C C . ALA A 1 125 ? 0.480 0.914 11.918 1.00 95.31 125 ALA A C 1
ATOM 908 O O . ALA A 1 125 ? 1.422 0.137 11.881 1.00 95.31 125 ALA A O 1
ATOM 909 N N . PHE A 1 126 ? -0.684 0.576 12.472 1.00 95.31 126 PHE A N 1
ATOM 910 C CA . PHE A 1 126 ? -0.932 -0.803 12.894 1.00 95.31 126 PHE A CA 1
ATOM 911 C C . PHE A 1 126 ? -2.420 -1.131 13.025 1.00 95.31 126 PHE A C 1
ATOM 913 O O . PHE A 1 126 ? -3.232 -0.315 13.484 1.00 95.31 126 PHE A O 1
ATOM 920 N N . PHE A 1 127 ? -2.764 -2.385 12.749 1.00 95.88 127 PHE A N 1
ATOM 921 C CA . PHE A 1 127 ? -4.004 -3.018 13.174 1.00 95.88 127 PHE A CA 1
ATOM 922 C C . PHE A 1 127 ? -3.827 -3.806 14.477 1.00 95.88 127 PHE A C 1
ATOM 924 O O . PHE A 1 127 ? -2.952 -4.655 14.627 1.00 95.88 127 PHE A O 1
ATOM 931 N N . SER A 1 128 ? -4.742 -3.600 15.427 1.00 94.38 128 SER A N 1
ATOM 932 C CA . SER A 1 128 ? -4.818 -4.405 16.645 1.00 94.38 128 SER A CA 1
ATOM 933 C C . SER A 1 128 ? -6.058 -5.289 16.661 1.00 94.38 128 SER A C 1
ATOM 935 O O . SER A 1 128 ? -7.172 -4.819 16.912 1.00 94.38 128 SER A O 1
ATOM 937 N N . SER A 1 129 ? -5.856 -6.600 16.523 1.00 92.25 129 SER A N 1
ATOM 938 C CA . SER A 1 129 ? -6.930 -7.598 16.629 1.00 92.25 129 SER A CA 1
ATOM 939 C C . SER A 1 129 ? -7.602 -7.606 18.008 1.00 92.25 129 SER A C 1
ATOM 941 O O . SER A 1 129 ? -8.820 -7.746 18.110 1.00 92.25 129 SER A O 1
ATOM 943 N N . ARG A 1 130 ? -6.831 -7.390 19.085 1.00 91.56 130 ARG A N 1
ATOM 944 C CA . ARG A 1 130 ? -7.328 -7.385 20.473 1.00 91.56 130 ARG A CA 1
ATOM 945 C C . ARG A 1 130 ? -8.308 -6.245 20.739 1.00 91.56 130 ARG A C 1
ATOM 947 O O . ARG A 1 130 ? -9.286 -6.442 21.458 1.00 91.56 130 ARG A O 1
ATOM 954 N N . CYS A 1 131 ? -8.019 -5.057 20.216 1.00 94.94 131 CYS A N 1
ATOM 955 C CA . CYS A 1 131 ? -8.859 -3.876 20.416 1.00 94.94 131 CYS A CA 1
ATOM 956 C C . CYS A 1 131 ? -9.787 -3.578 19.233 1.00 94.94 131 CYS A C 1
ATOM 958 O O . CYS A 1 131 ? -10.596 -2.656 19.344 1.00 94.94 131 CYS A O 1
ATOM 960 N N . ASN A 1 132 ? -9.675 -4.349 18.145 1.00 95.94 132 ASN A N 1
ATOM 961 C CA . ASN A 1 132 ? -10.346 -4.138 16.865 1.00 95.94 132 ASN A CA 1
ATOM 962 C C . ASN A 1 132 ? -10.246 -2.674 16.402 1.00 95.94 132 ASN A C 1
ATOM 964 O O . ASN A 1 132 ? -11.250 -1.957 16.341 1.00 95.94 132 ASN A O 1
ATOM 968 N N . LEU A 1 133 ? -9.016 -2.216 16.160 1.00 97.62 133 LEU A N 1
ATOM 969 C CA . LEU A 1 133 ? -8.751 -0.855 15.703 1.00 97.62 133 LEU A CA 1
ATOM 970 C C . LEU A 1 133 ? -7.604 -0.794 14.702 1.00 97.62 133 LEU A C 1
ATOM 972 O O . LEU A 1 133 ? -6.701 -1.623 14.773 1.00 97.62 133 LEU A O 1
ATOM 976 N N . ILE A 1 134 ? -7.639 0.217 13.838 1.00 98.38 134 ILE A N 1
ATOM 977 C CA . ILE A 1 134 ? -6.490 0.671 13.047 1.00 98.38 134 ILE A CA 1
ATOM 978 C C . ILE A 1 134 ? -6.008 1.993 13.644 1.00 98.38 134 ILE A C 1
ATOM 980 O O . ILE A 1 134 ? -6.822 2.867 13.973 1.00 98.38 134 ILE A O 1
ATOM 984 N N . ALA A 1 135 ? -4.695 2.133 13.788 1.00 98.38 135 ALA A N 1
ATOM 985 C CA . ALA A 1 135 ? -4.045 3.354 14.231 1.00 98.38 135 ALA A CA 1
ATOM 986 C C . ALA A 1 135 ? -2.965 3.808 13.245 1.00 98.38 135 ALA A C 1
ATOM 988 O O . ALA A 1 135 ? -2.342 2.977 12.592 1.00 98.38 135 ALA A O 1
ATOM 989 N N . TRP A 1 136 ? -2.733 5.118 13.150 1.00 98.50 136 TRP A N 1
ATOM 990 C CA . TRP A 1 136 ? -1.665 5.677 12.317 1.00 98.50 136 TRP A CA 1
ATOM 991 C C . TRP A 1 136 ? -1.001 6.902 12.944 1.00 98.50 136 TRP A C 1
ATOM 993 O O . TRP A 1 136 ? -1.670 7.761 13.532 1.00 98.50 136 TRP A O 1
ATOM 1003 N N . ASP A 1 137 ? 0.313 7.008 12.748 1.00 98.31 137 ASP A N 1
ATOM 1004 C CA . ASP A 1 137 ? 1.084 8.208 13.046 1.00 98.31 137 ASP A CA 1
ATOM 1005 C C . ASP A 1 137 ? 0.887 9.270 11.955 1.00 98.31 137 ASP A C 1
ATOM 1007 O O . ASP A 1 137 ? 1.403 9.166 10.837 1.00 98.31 137 ASP A O 1
ATOM 1011 N N . ARG A 1 138 ? 0.161 10.337 12.296 1.00 98.38 138 ARG A N 1
ATOM 1012 C CA . ARG A 1 138 ? -0.056 11.488 11.410 1.00 98.38 138 ARG A CA 1
ATOM 1013 C C . ARG A 1 138 ? 1.152 12.424 11.327 1.00 98.38 138 ARG A C 1
ATOM 1015 O O . ARG A 1 138 ? 1.205 13.243 10.413 1.00 98.38 138 ARG A O 1
ATOM 1022 N N . GLY A 1 139 ? 2.029 12.393 12.332 1.00 96.12 139 GLY A N 1
ATOM 1023 C CA . GLY A 1 139 ? 3.055 13.407 12.566 1.00 96.12 139 GLY A CA 1
ATOM 1024 C C . GLY A 1 139 ? 4.347 13.143 11.805 1.00 96.12 139 GLY A C 1
ATOM 1025 O O . GLY A 1 139 ? 4.994 14.092 11.358 1.00 96.12 139 GLY A O 1
ATOM 1026 N N . VAL A 1 140 ? 4.707 11.867 11.635 1.00 96.06 140 VAL A N 1
ATOM 1027 C CA . VAL A 1 140 ? 5.902 11.458 10.887 1.00 96.06 140 VAL A CA 1
ATOM 1028 C C . VAL A 1 140 ? 5.553 10.450 9.806 1.00 96.06 140 VAL A C 1
ATOM 1030 O O . VAL A 1 140 ? 5.701 10.778 8.633 1.00 96.06 140 VAL A O 1
ATOM 1033 N N . PHE A 1 141 ? 5.080 9.254 10.162 1.00 95.44 141 PHE A N 1
ATOM 1034 C CA . PHE A 1 141 ? 4.995 8.136 9.216 1.00 95.44 141 PHE A CA 1
ATOM 1035 C C . PHE A 1 141 ? 4.127 8.448 7.990 1.00 95.44 141 PHE A C 1
ATOM 1037 O O . PHE A 1 141 ? 4.626 8.474 6.865 1.00 95.44 141 PHE A O 1
ATOM 1044 N N . MET A 1 142 ? 2.849 8.774 8.204 1.00 97.19 142 MET A N 1
ATOM 1045 C CA . MET A 1 142 ? 1.920 9.063 7.106 1.00 97.19 142 MET A CA 1
ATOM 1046 C C . MET A 1 142 ? 2.265 10.360 6.368 1.00 97.19 142 MET A C 1
ATOM 1048 O O . MET A 1 142 ? 2.028 10.468 5.166 1.00 97.19 142 MET A O 1
ATOM 1052 N N . ALA A 1 143 ? 2.843 11.341 7.068 1.00 96.44 143 ALA A N 1
ATOM 1053 C CA . ALA A 1 143 ? 3.295 12.588 6.458 1.00 96.44 143 ALA A CA 1
ATOM 1054 C C . ALA A 1 143 ? 4.463 12.349 5.487 1.00 96.44 143 ALA A C 1
ATOM 1056 O O . ALA A 1 143 ? 4.438 12.850 4.367 1.00 96.44 143 ALA A O 1
ATOM 1057 N N . VAL A 1 144 ? 5.445 11.534 5.886 1.00 94.44 144 VAL A N 1
ATOM 1058 C CA . VAL A 1 144 ? 6.567 11.118 5.033 1.00 94.44 144 VAL A CA 1
ATOM 1059 C C . VAL A 1 144 ? 6.066 10.261 3.872 1.00 94.44 144 VAL A C 1
ATOM 1061 O O . VAL A 1 144 ? 6.479 10.492 2.738 1.00 94.44 144 VAL A O 1
ATOM 1064 N N . ALA A 1 145 ? 5.149 9.321 4.121 1.00 94.00 145 ALA A N 1
ATOM 1065 C CA . ALA A 1 145 ? 4.548 8.525 3.055 1.00 94.00 145 ALA A CA 1
ATOM 1066 C C . ALA A 1 145 ? 3.921 9.433 1.981 1.00 94.00 145 ALA A C 1
ATOM 1068 O O . ALA A 1 145 ? 4.300 9.369 0.811 1.00 94.00 145 ALA A O 1
ATOM 1069 N N . GLN A 1 146 ? 3.059 10.368 2.392 1.00 96.19 146 GLN A N 1
ATOM 1070 C CA . GLN A 1 146 ? 2.431 11.318 1.477 1.00 96.19 146 GLN A CA 1
ATOM 1071 C C . GLN A 1 146 ? 3.448 12.217 0.756 1.00 96.19 146 GLN A C 1
ATOM 1073 O O . GLN A 1 146 ? 3.318 12.435 -0.447 1.00 96.19 146 GLN A O 1
ATOM 1078 N N . GLU A 1 147 ? 4.447 12.751 1.463 1.00 95.50 147 GLU A N 1
ATOM 1079 C CA . GLU A 1 147 ? 5.417 13.695 0.893 1.00 95.50 147 GLU A CA 1
ATOM 1080 C C . GLU A 1 147 ? 6.270 13.063 -0.215 1.00 95.50 147 GLU A C 1
ATOM 1082 O O . GLU A 1 147 ? 6.496 13.695 -1.248 1.00 95.50 147 GLU A O 1
ATOM 1087 N N . TYR A 1 148 ? 6.734 11.827 -0.015 1.00 93.44 148 TYR A N 1
ATOM 1088 C CA . TYR A 1 148 ? 7.675 11.179 -0.935 1.00 93.44 148 TYR A CA 1
ATOM 1089 C C . TYR A 1 148 ? 7.011 10.239 -1.942 1.00 93.44 148 TYR A C 1
ATOM 1091 O O . TYR A 1 148 ? 7.575 10.007 -3.010 1.00 93.44 148 TYR A O 1
ATOM 1099 N N . PHE A 1 149 ? 5.833 9.704 -1.617 1.00 95.06 149 PHE A N 1
ATOM 1100 C CA . PHE A 1 149 ? 5.169 8.656 -2.398 1.00 95.06 149 PHE A CA 1
ATOM 1101 C C . PHE A 1 149 ? 3.699 8.983 -2.718 1.00 95.06 149 PHE A C 1
ATOM 1103 O O . PHE A 1 149 ? 2.974 8.161 -3.275 1.00 95.06 149 PHE A O 1
ATOM 1110 N N . GLY A 1 150 ? 3.238 10.191 -2.388 1.00 95.62 150 GLY A N 1
ATOM 1111 C CA . GLY A 1 150 ? 1.910 10.688 -2.741 1.00 95.62 150 GLY A CA 1
ATOM 1112 C C . GLY A 1 150 ? 0.762 10.046 -1.960 1.00 95.62 150 GLY A C 1
ATOM 1113 O O . GLY A 1 150 ? 0.943 9.150 -1.137 1.00 95.62 150 GLY A O 1
ATOM 1114 N N . ASP A 1 151 ? -0.460 10.503 -2.235 1.00 96.94 151 ASP A N 1
ATOM 1115 C CA . ASP A 1 151 ? -1.664 10.125 -1.482 1.00 96.94 151 ASP A CA 1
ATOM 1116 C C . ASP A 1 151 ? -1.949 8.617 -1.495 1.00 96.94 151 ASP A C 1
ATOM 1118 O O . ASP A 1 151 ? -2.420 8.057 -0.503 1.00 96.94 151 ASP A O 1
ATOM 1122 N N . MET A 1 152 ? -1.651 7.943 -2.609 1.00 98.19 152 MET A N 1
ATOM 1123 C CA . MET A 1 152 ? -1.913 6.509 -2.738 1.00 98.19 152 MET A CA 1
ATOM 1124 C C . MET A 1 152 ? -0.988 5.652 -1.873 1.00 98.19 152 MET A C 1
ATOM 1126 O O . MET A 1 152 ? -1.340 4.513 -1.584 1.00 98.19 152 MET A O 1
ATOM 1130 N N . SER A 1 153 ? 0.141 6.185 -1.398 1.00 96.25 153 SER A N 1
ATOM 1131 C CA . SER A 1 153 ? 0.977 5.478 -0.423 1.00 96.25 153 SER A CA 1
ATOM 1132 C C . SER A 1 153 ? 0.303 5.389 0.950 1.00 96.25 153 SER A C 1
ATOM 1134 O O . SER A 1 153 ? 0.274 4.312 1.535 1.00 96.25 153 SER A O 1
ATOM 1136 N N . VAL A 1 154 ? -0.337 6.468 1.422 1.00 97.88 154 VAL A N 1
ATOM 1137 C CA . VAL A 1 154 ? -1.147 6.472 2.657 1.00 97.88 154 VAL A CA 1
ATOM 1138 C C . VAL A 1 154 ? -2.312 5.493 2.522 1.00 97.88 154 VAL A C 1
ATOM 1140 O O . VAL A 1 154 ? -2.594 4.716 3.433 1.00 97.88 154 VAL A O 1
ATOM 1143 N N . ASN A 1 155 ? -2.963 5.495 1.355 1.00 98.50 155 ASN A N 1
ATOM 1144 C CA . ASN A 1 155 ? -4.027 4.550 1.033 1.00 98.50 155 ASN A CA 1
ATOM 1145 C C . ASN A 1 155 ? -3.525 3.093 1.049 1.00 98.50 155 ASN A C 1
ATOM 1147 O O . ASN A 1 155 ? -4.179 2.235 1.635 1.00 98.50 155 ASN A O 1
ATOM 1151 N N . GLY A 1 156 ? -2.349 2.830 0.472 1.00 97.88 156 GLY A N 1
ATOM 1152 C CA . GLY A 1 156 ? -1.712 1.512 0.455 1.00 97.88 156 GLY A CA 1
ATOM 1153 C C . GLY A 1 156 ? -1.315 1.005 1.842 1.00 97.88 156 GLY A C 1
ATOM 1154 O O . GLY A 1 156 ? -1.613 -0.142 2.161 1.00 97.88 156 GLY A O 1
ATOM 1155 N N . VAL A 1 157 ? -0.735 1.862 2.694 1.00 97.56 157 VAL A N 1
ATOM 1156 C CA . VAL A 1 157 ? -0.436 1.528 4.100 1.00 97.56 157 VAL A CA 1
ATOM 1157 C C . VAL A 1 157 ? -1.711 1.101 4.824 1.00 97.56 157 VAL A C 1
ATOM 1159 O O . VAL A 1 157 ? -1.756 0.051 5.450 1.00 97.56 157 VAL A O 1
ATOM 1162 N N . LEU A 1 158 ? -2.797 1.865 4.696 1.00 98.56 158 LEU A N 1
ATOM 1163 C CA . LEU A 1 158 ? -4.053 1.517 5.367 1.00 98.56 158 LEU A CA 1
ATOM 1164 C C . LEU A 1 158 ? -4.719 0.273 4.773 1.00 98.56 158 LEU A C 1
ATOM 1166 O O . LEU A 1 158 ? -5.399 -0.449 5.499 1.00 98.56 158 LEU A O 1
ATOM 1170 N N . ALA A 1 159 ? -4.525 0.001 3.482 1.00 98.69 159 ALA A N 1
ATOM 1171 C CA . ALA A 1 159 ? -4.982 -1.236 2.857 1.00 98.69 159 ALA A CA 1
ATOM 1172 C C . ALA A 1 159 ? -4.223 -2.459 3.396 1.00 98.69 159 ALA A C 1
ATOM 1174 O O . ALA A 1 159 ? -4.846 -3.499 3.608 1.00 98.69 159 ALA A O 1
ATOM 1175 N N . HIS A 1 160 ? -2.925 -2.314 3.681 1.00 98.00 160 HIS A N 1
ATOM 1176 C CA . HIS A 1 160 ? -2.128 -3.320 4.383 1.00 98.00 160 HIS A CA 1
ATOM 1177 C C . HIS A 1 160 ? -2.676 -3.555 5.801 1.00 98.00 160 HIS A C 1
ATOM 1179 O O . HIS A 1 160 ? -3.053 -4.680 6.125 1.00 98.00 160 HIS A O 1
ATOM 1185 N N . GLU A 1 161 ? -2.875 -2.500 6.601 1.00 97.62 161 GLU A N 1
ATOM 1186 C CA . GLU A 1 161 ? -3.437 -2.651 7.956 1.00 97.62 161 GLU A CA 1
ATOM 1187 C C . GLU A 1 161 ? -4.816 -3.319 7.956 1.00 97.62 161 GLU A C 1
ATOM 1189 O O . GLU A 1 161 ? -5.150 -4.149 8.808 1.00 97.62 161 GLU A O 1
ATOM 1194 N N . PHE A 1 162 ? -5.641 -2.981 6.966 1.00 98.50 162 PHE A N 1
ATOM 1195 C CA . PHE A 1 162 ? -6.936 -3.619 6.784 1.00 98.50 162 PHE A CA 1
ATOM 1196 C C . PHE A 1 162 ? -6.801 -5.097 6.379 1.00 98.50 162 PHE A C 1
ATOM 1198 O O . PHE A 1 162 ? -7.633 -5.919 6.765 1.00 98.50 162 PHE A O 1
ATOM 1205 N N . GLY A 1 163 ? -5.732 -5.462 5.669 1.00 98.00 163 GLY A N 1
ATOM 1206 C CA . GLY A 1 163 ? -5.343 -6.839 5.375 1.00 98.00 163 GLY A CA 1
ATOM 1207 C C . GLY A 1 163 ? -5.251 -7.708 6.631 1.00 98.00 163 GLY A C 1
ATOM 1208 O O . GLY A 1 163 ? -5.822 -8.802 6.662 1.00 98.00 163 GLY A O 1
ATOM 1209 N N . HIS A 1 164 ? -4.664 -7.200 7.717 1.00 96.81 164 HIS A N 1
ATOM 1210 C CA . HIS A 1 164 ? -4.667 -7.910 9.001 1.00 96.81 164 HIS A CA 1
ATOM 1211 C C . HIS A 1 164 ? -6.068 -8.087 9.591 1.00 96.81 164 HIS A C 1
ATOM 1213 O O . HIS A 1 164 ? -6.373 -9.118 10.200 1.00 96.81 164 HIS A O 1
ATOM 1219 N N . ALA A 1 165 ? -6.957 -7.112 9.398 1.00 97.00 165 ALA A N 1
ATOM 1220 C CA . ALA A 1 165 ? -8.345 -7.254 9.815 1.00 97.00 165 ALA A CA 1
ATOM 1221 C C . ALA A 1 165 ? -9.039 -8.389 9.038 1.00 97.00 165 ALA A C 1
ATOM 1223 O O . ALA A 1 165 ? -9.731 -9.213 9.644 1.00 97.00 165 ALA A O 1
ATOM 1224 N N . LEU A 1 166 ? -8.804 -8.497 7.725 1.00 98.12 166 LEU A N 1
ATOM 1225 C CA . LEU A 1 166 ? -9.348 -9.575 6.887 1.00 98.12 166 LEU A CA 1
ATOM 1226 C C . LEU A 1 166 ? -8.860 -10.953 7.330 1.00 98.12 166 LEU A C 1
ATOM 1228 O O . LEU A 1 166 ? -9.669 -11.878 7.414 1.00 98.12 166 LEU A O 1
ATOM 1232 N N . GLN A 1 167 ? -7.577 -11.080 7.673 1.00 96.31 167 GLN A N 1
ATOM 1233 C CA . GLN A 1 167 ? -6.995 -12.317 8.200 1.00 96.31 167 GLN A CA 1
ATOM 1234 C C . GLN A 1 167 ? -7.729 -12.809 9.444 1.00 96.31 167 GLN A C 1
ATOM 1236 O O . GLN A 1 167 ? -8.045 -13.996 9.553 1.00 96.31 167 GLN A O 1
ATOM 1241 N N . VAL A 1 168 ? -8.044 -11.890 10.362 1.00 94.69 168 VAL A N 1
ATOM 1242 C CA . VAL A 1 168 ? -8.802 -12.200 11.577 1.00 94.69 168 VAL A CA 1
ATOM 1243 C C . VAL A 1 168 ? -10.238 -12.589 11.239 1.00 94.69 168 VAL A C 1
ATOM 1245 O O . VAL A 1 168 ? -10.728 -13.595 11.749 1.00 94.69 168 VAL A O 1
ATOM 1248 N N . MET A 1 169 ? -10.919 -11.833 10.370 1.00 96.31 169 MET A N 1
ATOM 1249 C CA . MET A 1 169 ? -12.306 -12.131 9.983 1.00 96.31 169 MET A CA 1
ATOM 1250 C C . MET A 1 169 ? -12.431 -13.500 9.300 1.00 96.31 169 MET A C 1
ATOM 1252 O O . MET A 1 169 ? -13.403 -14.220 9.538 1.00 96.31 169 MET A O 1
ATOM 1256 N N . ALA A 1 170 ? -11.450 -13.848 8.463 1.00 97.06 170 ALA A N 1
ATOM 1257 C CA . ALA A 1 170 ? -11.434 -15.077 7.676 1.00 97.06 170 ALA A CA 1
ATOM 1258 C C . ALA A 1 170 ? -10.737 -16.254 8.376 1.00 97.06 170 ALA A C 1
ATOM 1260 O O . ALA A 1 170 ? -10.775 -17.374 7.861 1.00 97.06 170 ALA A O 1
ATOM 1261 N N . ASN A 1 171 ? -10.151 -16.022 9.558 1.00 96.06 171 ASN A N 1
ATOM 1262 C CA . ASN A 1 171 ? -9.379 -16.998 10.325 1.00 96.06 171 ASN A CA 1
ATOM 1263 C C . ASN A 1 171 ? -8.285 -17.669 9.468 1.00 96.06 171 ASN A C 1
ATOM 1265 O O . ASN A 1 171 ? -8.197 -18.898 9.411 1.00 96.06 171 ASN A O 1
ATOM 1269 N N . LEU A 1 172 ? -7.503 -16.846 8.761 1.00 95.56 172 LEU A N 1
ATOM 1270 C CA . LEU A 1 172 ? -6.446 -17.302 7.846 1.00 95.56 172 LEU A CA 1
ATOM 1271 C C . LEU A 1 172 ? -5.137 -17.623 8.563 1.00 95.56 172 LEU A C 1
ATOM 1273 O O . LEU A 1 172 ? -4.406 -18.499 8.121 1.00 95.56 172 LEU A O 1
ATOM 1277 N N . VAL A 1 173 ? -4.867 -16.928 9.666 1.00 91.06 173 VAL A N 1
ATOM 1278 C CA . VAL A 1 173 ? -3.629 -17.048 10.440 1.00 91.06 173 VAL A CA 1
ATOM 1279 C C . VAL A 1 173 ? -3.936 -17.101 11.931 1.00 91.06 173 VAL A C 1
ATOM 1281 O O . VAL A 1 173 ? -4.947 -16.591 12.424 1.00 91.06 173 VAL A O 1
ATOM 1284 N N . THR A 1 174 ? -3.034 -17.723 12.663 1.00 87.25 174 THR A N 1
ATOM 1285 C CA . THR A 1 174 ? -3.034 -17.906 14.105 1.00 87.25 174 THR A CA 1
ATOM 1286 C C . THR A 1 174 ? -1.736 -17.351 14.686 1.00 87.25 174 THR A C 1
ATOM 1288 O O . THR A 1 174 ? -0.820 -16.963 13.973 1.00 87.25 174 THR A O 1
ATOM 1291 N N . ARG A 1 175 ? -1.612 -17.352 16.016 1.00 80.12 175 ARG A N 1
ATOM 1292 C CA . ARG A 1 175 ? -0.359 -16.962 16.690 1.00 80.12 175 ARG A CA 1
ATOM 1293 C C . ARG A 1 175 ? 0.804 -17.940 16.476 1.00 80.12 175 ARG A C 1
ATOM 1295 O O . ARG A 1 175 ? 1.870 -17.703 17.023 1.00 80.12 175 ARG A O 1
ATOM 1302 N N . LYS A 1 176 ? 0.563 -19.082 15.827 1.00 85.69 176 LYS A N 1
ATOM 1303 C CA . LYS A 1 176 ? 1.598 -20.082 15.542 1.00 85.69 176 LYS A CA 1
ATOM 1304 C C . LYS A 1 176 ? 2.201 -19.915 14.155 1.00 85.69 176 LYS A C 1
ATOM 1306 O O . LYS A 1 176 ? 3.244 -20.502 13.911 1.00 85.69 176 LYS A O 1
ATOM 1311 N N . ASP A 1 177 ? 1.519 -19.191 13.275 1.00 88.38 177 ASP A N 1
ATOM 1312 C CA . ASP A 1 177 ? 2.014 -18.934 11.933 1.00 88.38 177 ASP A CA 1
ATOM 1313 C C . ASP A 1 177 ? 3.116 -17.865 12.009 1.00 88.38 177 ASP A C 1
ATOM 1315 O O . ASP A 1 177 ? 2.975 -16.929 12.810 1.00 88.38 177 ASP A O 1
ATOM 1319 N N . PRO A 1 178 ? 4.194 -17.989 11.215 1.00 88.94 178 PRO A N 1
ATOM 1320 C CA . PRO A 1 178 ? 5.279 -17.012 11.192 1.00 88.94 178 PRO A CA 1
ATOM 1321 C C . PRO A 1 178 ? 4.778 -15.586 10.922 1.00 88.94 178 PRO A C 1
ATOM 1323 O O . PRO A 1 178 ? 3.845 -15.395 10.133 1.00 88.94 178 PRO A O 1
ATOM 1326 N N . THR A 1 179 ? 5.406 -14.579 11.544 1.00 87.81 179 THR A N 1
ATOM 1327 C CA . THR A 1 179 ? 5.054 -13.160 11.338 1.00 87.81 179 THR A CA 1
ATOM 1328 C C . THR A 1 179 ? 5.100 -12.805 9.853 1.00 87.81 179 THR A C 1
ATOM 1330 O O . THR A 1 179 ? 4.108 -12.296 9.335 1.00 87.81 179 THR A O 1
ATOM 1333 N N . ILE A 1 180 ? 6.140 -13.239 9.133 1.00 88.81 180 ILE A N 1
ATOM 1334 C CA . ILE A 1 180 ? 6.249 -13.048 7.683 1.00 88.81 180 ILE A CA 1
ATOM 1335 C C . ILE A 1 180 ? 5.020 -13.526 6.890 1.00 88.81 180 ILE A C 1
ATOM 1337 O O . ILE A 1 180 ? 4.596 -12.852 5.958 1.00 88.81 180 ILE A O 1
ATOM 1341 N N . VAL A 1 181 ? 4.371 -14.641 7.251 1.00 92.88 181 VAL A N 1
ATOM 1342 C CA . VAL A 1 181 ? 3.154 -15.104 6.549 1.00 92.88 181 VAL A CA 1
ATOM 1343 C C . VAL A 1 181 ? 2.017 -14.101 6.739 1.00 92.88 181 VAL A C 1
ATOM 1345 O O . VAL A 1 181 ? 1.287 -13.784 5.795 1.00 92.88 181 VAL A O 1
ATOM 1348 N N . ARG A 1 182 ? 1.876 -13.575 7.959 1.00 93.25 182 ARG A N 1
ATOM 1349 C CA . ARG A 1 182 ? 0.855 -12.583 8.307 1.00 93.25 182 ARG A CA 1
ATOM 1350 C C . ARG A 1 182 ? 1.099 -11.269 7.567 1.00 93.25 182 ARG A C 1
ATOM 1352 O O . ARG A 1 182 ? 0.150 -10.711 7.025 1.00 93.25 182 ARG A O 1
ATOM 1359 N N . GLU A 1 183 ? 2.337 -10.815 7.467 1.00 93.75 183 GLU A N 1
ATOM 1360 C CA . GLU A 1 183 ? 2.660 -9.574 6.756 1.00 93.75 183 GLU A CA 1
ATOM 1361 C C . GLU A 1 183 ? 2.487 -9.713 5.236 1.00 93.75 183 GLU A C 1
ATOM 1363 O O . GLU A 1 183 ? 1.827 -8.895 4.592 1.00 93.75 183 GLU A O 1
ATOM 1368 N N . GLN A 1 184 ? 2.940 -10.827 4.654 1.00 95.62 184 GLN A N 1
ATOM 1369 C CA . GLN A 1 184 ? 2.797 -11.095 3.218 1.00 95.62 184 GLN A CA 1
ATOM 1370 C C . GLN A 1 184 ? 1.318 -11.216 2.809 1.00 95.62 184 GLN A C 1
ATOM 1372 O O . GLN A 1 184 ? 0.905 -10.718 1.759 1.00 95.62 184 GLN A O 1
ATOM 1377 N N . GLN A 1 185 ? 0.473 -11.840 3.637 1.00 97.38 185 GLN A N 1
ATOM 1378 C CA . GLN A 1 185 ? -0.970 -11.856 3.388 1.00 97.38 185 GLN A CA 1
ATOM 1379 C C . GLN A 1 185 ? -1.569 -10.441 3.374 1.00 97.38 185 GLN A C 1
ATOM 1381 O O . GLN A 1 185 ? -2.430 -10.159 2.537 1.00 97.38 185 GLN A O 1
ATOM 1386 N N . ALA A 1 186 ? -1.129 -9.551 4.269 1.00 97.38 186 ALA A N 1
ATOM 1387 C CA . ALA A 1 186 ? -1.625 -8.179 4.352 1.00 97.38 186 ALA A CA 1
ATOM 1388 C C . ALA A 1 186 ? -1.220 -7.344 3.125 1.00 97.38 186 ALA A C 1
ATOM 1390 O O . ALA A 1 186 ? -2.089 -6.743 2.486 1.00 97.38 186 ALA A O 1
ATOM 1391 N N . ASP A 1 187 ? 0.053 -7.403 2.719 1.00 98.19 187 ASP A N 1
ATOM 1392 C CA . ASP A 1 187 ? 0.539 -6.768 1.485 1.00 98.19 187 ASP A CA 1
ATOM 1393 C C . ASP A 1 187 ? -0.205 -7.296 0.243 1.00 98.19 187 ASP A C 1
ATOM 1395 O O . ASP A 1 187 ? -0.599 -6.524 -0.636 1.00 98.19 187 ASP A O 1
ATOM 1399 N N . CYS A 1 188 ? -0.481 -8.603 0.185 1.00 98.50 188 CYS A N 1
ATOM 1400 C CA . CYS A 1 188 ? -1.257 -9.196 -0.903 1.00 98.50 188 CYS A CA 1
ATOM 1401 C C . CYS A 1 188 ? -2.694 -8.657 -0.953 1.00 98.50 188 CYS A C 1
ATOM 1403 O O . CYS A 1 188 ? -3.164 -8.241 -2.015 1.00 98.50 188 CYS A O 1
ATOM 1405 N N . PHE A 1 189 ? -3.403 -8.592 0.179 1.00 98.69 189 PHE A N 1
ATOM 1406 C CA . PHE A 1 189 ? -4.751 -8.013 0.206 1.00 98.69 189 PHE A CA 1
ATOM 1407 C C . PHE A 1 189 ? -4.763 -6.528 -0.183 1.00 98.69 189 PHE A C 1
ATOM 1409 O O . PHE A 1 189 ? -5.690 -6.094 -0.874 1.00 98.69 189 PHE A O 1
ATOM 1416 N N . ALA A 1 190 ? -3.726 -5.767 0.176 1.00 98.62 190 ALA A N 1
ATOM 1417 C CA . ALA A 1 190 ? -3.567 -4.392 -0.291 1.00 98.62 190 ALA A CA 1
ATOM 1418 C C . ALA A 1 190 ? -3.458 -4.322 -1.824 1.00 98.62 190 ALA A C 1
ATOM 1420 O O . ALA A 1 190 ? -4.137 -3.506 -2.454 1.00 98.62 190 ALA A O 1
ATOM 1421 N N . GLY A 1 191 ? -2.678 -5.222 -2.434 1.00 98.25 191 GLY A N 1
ATOM 1422 C CA . GLY A 1 191 ? -2.549 -5.344 -3.888 1.00 98.25 191 GLY A CA 1
ATOM 1423 C C . GLY A 1 191 ? -3.871 -5.647 -4.593 1.00 98.25 191 GLY A C 1
ATOM 1424 O O . GLY A 1 191 ? -4.187 -5.022 -5.605 1.00 98.25 191 GLY A O 1
ATOM 1425 N N . VAL A 1 192 ? -4.684 -6.546 -4.029 1.00 98.62 192 VAL A N 1
ATOM 1426 C CA . VAL A 1 192 ? -6.017 -6.885 -4.559 1.00 98.62 192 VAL A CA 1
ATOM 1427 C C . VAL A 1 192 ? -6.926 -5.654 -4.628 1.00 98.62 192 VAL A C 1
ATOM 1429 O O . VAL A 1 192 ? -7.531 -5.379 -5.666 1.00 98.62 192 VAL A O 1
ATOM 1432 N N . TYR A 1 193 ? -7.015 -4.894 -3.537 1.00 98.69 193 TYR A N 1
ATOM 1433 C CA . TYR A 1 193 ? -7.841 -3.688 -3.491 1.00 98.69 193 TYR A CA 1
ATOM 1434 C C . TYR A 1 193 ? -7.292 -2.588 -4.419 1.00 98.69 193 TYR A C 1
ATOM 1436 O O . TYR A 1 193 ? -8.052 -1.972 -5.168 1.00 98.69 193 TYR A O 1
ATOM 1444 N N . LEU A 1 194 ? -5.975 -2.369 -4.446 1.00 98.50 194 LEU A N 1
ATOM 1445 C CA . LEU A 1 194 ? -5.381 -1.331 -5.293 1.00 98.50 194 LEU A CA 1
ATOM 1446 C C . LEU A 1 194 ? -5.498 -1.646 -6.788 1.00 98.50 194 LEU A C 1
ATOM 1448 O O . LEU A 1 194 ? -5.621 -0.718 -7.588 1.00 98.50 194 LEU A O 1
ATOM 1452 N N . TRP A 1 195 ? -5.560 -2.922 -7.178 1.00 97.94 195 TRP A N 1
ATOM 1453 C CA . TRP A 1 195 ? -5.916 -3.296 -8.548 1.00 97.94 195 TRP A CA 1
ATOM 1454 C C . TRP A 1 195 ? -7.322 -2.813 -8.925 1.00 97.94 195 TRP A C 1
ATOM 1456 O O . TRP A 1 195 ? -7.511 -2.234 -9.993 1.00 97.94 195 TRP A O 1
ATOM 1466 N N . TRP A 1 196 ? -8.303 -2.966 -8.029 1.00 98.12 196 TRP A N 1
ATOM 1467 C CA . TRP A 1 196 ? -9.674 -2.485 -8.241 1.00 98.12 196 TRP A CA 1
ATOM 1468 C C . TRP A 1 196 ? -9.752 -0.951 -8.346 1.00 98.12 196 TRP A C 1
ATOM 1470 O O . TRP A 1 196 ? -10.502 -0.415 -9.171 1.00 98.12 196 TRP A O 1
ATOM 1480 N N . VAL A 1 197 ? -8.930 -0.227 -7.574 1.00 98.50 197 VAL A N 1
ATOM 1481 C CA . VAL A 1 197 ? -8.774 1.232 -7.719 1.00 98.50 197 VAL A CA 1
ATOM 1482 C C . VAL A 1 197 ? -8.167 1.581 -9.083 1.00 98.50 197 VAL A C 1
ATOM 1484 O O . VAL A 1 197 ? -8.680 2.473 -9.763 1.00 98.50 197 VAL A O 1
ATOM 1487 N N . ALA A 1 198 ? -7.116 0.871 -9.508 1.00 97.44 198 ALA A N 1
ATOM 1488 C CA . ALA A 1 198 ? -6.444 1.081 -10.794 1.00 97.44 198 ALA A CA 1
ATOM 1489 C C . ALA A 1 198 ? -7.329 0.743 -12.004 1.00 97.44 198 ALA A C 1
ATOM 1491 O O . ALA A 1 198 ? -7.229 1.378 -13.052 1.00 97.44 198 ALA A O 1
ATOM 1492 N N . GLU A 1 199 ? -8.252 -0.206 -11.855 1.00 96.38 199 GLU A N 1
ATOM 1493 C CA . GLU A 1 199 ? -9.297 -0.498 -12.843 1.00 96.38 199 GLU A CA 1
ATOM 1494 C C . GLU A 1 199 ? -10.329 0.647 -12.955 1.00 96.38 199 GLU A C 1
ATOM 1496 O O . GLU A 1 199 ? -11.178 0.661 -13.847 1.00 96.38 199 GLU A O 1
ATOM 1501 N N . GLY A 1 200 ? -10.260 1.641 -12.064 1.00 96.38 200 GLY A N 1
ATOM 1502 C CA . GLY A 1 200 ? -11.100 2.833 -12.084 1.00 96.38 200 GLY A CA 1
ATOM 1503 C C . GLY A 1 200 ? -12.467 2.640 -11.433 1.00 96.38 200 GLY A C 1
ATOM 1504 O O . GLY A 1 200 ? -13.338 3.490 -11.624 1.00 96.38 200 GLY A O 1
ATOM 1505 N N . LYS A 1 201 ? -12.664 1.555 -10.672 1.00 97.12 201 LYS A N 1
ATOM 1506 C CA . LYS A 1 201 ? -13.945 1.232 -10.024 1.00 97.12 201 LYS A CA 1
ATOM 1507 C C . LYS A 1 201 ? -14.176 1.970 -8.705 1.00 97.12 201 LYS A C 1
ATOM 1509 O O . LYS A 1 201 ? -15.327 2.117 -8.298 1.00 97.12 201 LYS A O 1
ATOM 1514 N N . SER A 1 202 ? -13.115 2.461 -8.067 1.00 98.25 202 SER A N 1
ATOM 1515 C CA . SER A 1 202 ? -13.234 3.286 -6.863 1.00 98.25 202 SER A CA 1
ATOM 1516 C C . SER A 1 202 ? -13.921 4.618 -7.153 1.00 98.25 202 SER A C 1
ATOM 1518 O O . SER A 1 202 ? -13.546 5.344 -8.079 1.00 98.25 202 SER A O 1
ATOM 1520 N N . THR A 1 203 ? -14.901 4.967 -6.316 1.00 97.25 203 THR A N 1
ATOM 1521 C CA . THR A 1 203 ? -15.552 6.283 -6.329 1.00 97.25 203 THR A CA 1
ATOM 1522 C C . THR A 1 203 ? -14.766 7.339 -5.558 1.00 97.25 203 THR A C 1
ATOM 1524 O O . THR A 1 203 ? -15.051 8.523 -5.716 1.00 97.25 203 THR A O 1
ATOM 1527 N N . ARG A 1 204 ? -13.799 6.952 -4.711 1.00 98.44 204 ARG A N 1
ATOM 1528 C CA . ARG A 1 204 ? -13.008 7.900 -3.905 1.00 98.44 204 ARG A CA 1
ATOM 1529 C C . ARG A 1 204 ? -11.601 8.116 -4.431 1.00 98.44 204 ARG A C 1
ATOM 1531 O O . ARG A 1 204 ? -11.078 9.210 -4.253 1.00 98.44 204 ARG A O 1
ATOM 1538 N N . PHE A 1 205 ? -11.009 7.128 -5.094 1.00 98.56 205 PHE A N 1
ATOM 1539 C CA . PHE A 1 205 ? -9.616 7.168 -5.527 1.00 98.56 205 PHE A CA 1
ATOM 1540 C C . PHE A 1 205 ? -9.450 6.850 -7.013 1.00 98.56 205 PHE A C 1
ATOM 1542 O O . PHE A 1 205 ? -10.275 6.193 -7.654 1.00 98.56 205 PHE A O 1
ATOM 1549 N N . THR A 1 206 ? -8.360 7.364 -7.569 1.00 98.00 206 THR A N 1
ATOM 1550 C CA . THR A 1 206 ? -7.811 6.982 -8.869 1.00 98.00 206 THR A CA 1
ATOM 1551 C C . THR A 1 206 ? -6.377 6.519 -8.660 1.00 98.00 206 THR A C 1
ATOM 1553 O O . THR A 1 206 ? -5.668 7.061 -7.811 1.00 98.00 206 THR A O 1
ATOM 1556 N N . LEU A 1 207 ? -5.943 5.527 -9.431 1.00 97.81 207 LEU A N 1
ATOM 1557 C CA . LEU A 1 207 ? -4.571 5.038 -9.414 1.00 97.81 207 LEU A CA 1
ATOM 1558 C C . LEU A 1 207 ? -4.124 4.788 -10.850 1.00 97.81 207 LEU A C 1
ATOM 1560 O O . LEU A 1 207 ? -4.691 3.945 -11.541 1.00 97.81 207 LEU A O 1
ATOM 1564 N N . SER A 1 208 ? -3.113 5.524 -11.307 1.00 96.56 208 SER A N 1
ATOM 1565 C CA . SER A 1 208 ? -2.466 5.212 -12.577 1.00 96.56 208 SER A CA 1
ATOM 1566 C C . SER A 1 208 ? -1.524 4.016 -12.420 1.00 96.56 208 SER A C 1
ATOM 1568 O O . SER A 1 208 ? -0.853 3.862 -11.402 1.00 96.56 208 SER A O 1
ATOM 1570 N N . THR A 1 209 ? -1.484 3.151 -13.432 1.00 93.19 209 THR A N 1
ATOM 1571 C CA . THR A 1 209 ? -0.706 1.896 -13.441 1.00 93.19 209 THR A CA 1
ATOM 1572 C C . THR A 1 209 ? 0.779 2.089 -13.750 1.00 93.19 209 THR A C 1
ATOM 1574 O O . THR A 1 209 ? 1.533 1.124 -13.676 1.00 93.19 209 THR A O 1
ATOM 1577 N N . ALA A 1 210 ? 1.186 3.306 -14.118 1.00 89.62 210 ALA A N 1
ATOM 1578 C CA . ALA A 1 210 ? 2.582 3.720 -14.233 1.00 89.62 210 ALA A CA 1
ATOM 1579 C C . ALA A 1 210 ? 2.983 4.522 -12.980 1.00 89.62 210 ALA A C 1
ATOM 1581 O O . ALA A 1 210 ? 3.040 3.958 -11.893 1.00 89.62 210 ALA A O 1
ATOM 1582 N N . ASP A 1 211 ? 3.156 5.842 -13.106 1.00 89.25 211 ASP A N 1
ATOM 1583 C CA . ASP A 1 211 ? 3.654 6.730 -12.043 1.00 89.25 211 ASP A CA 1
ATOM 1584 C C . ASP A 1 211 ? 2.972 6.538 -10.672 1.00 89.25 211 ASP A C 1
ATOM 1586 O O . ASP A 1 211 ? 3.639 6.504 -9.643 1.00 89.25 211 ASP A O 1
ATOM 1590 N N . GLY A 1 212 ? 1.648 6.359 -10.630 1.00 91.69 212 GLY A N 1
ATOM 1591 C CA . GLY A 1 212 ? 0.919 6.130 -9.382 1.00 91.69 212 GLY A CA 1
ATOM 1592 C C . GLY A 1 212 ? 1.319 4.851 -8.659 1.00 91.69 212 GLY A C 1
ATOM 1593 O O . GLY A 1 212 ? 1.667 4.880 -7.479 1.00 91.69 212 GLY A O 1
ATOM 1594 N N . LEU A 1 213 ? 1.239 3.728 -9.368 1.00 92.56 213 LEU A N 1
ATOM 1595 C CA . LEU A 1 213 ? 1.588 2.421 -8.831 1.00 92.56 213 LEU A CA 1
ATOM 1596 C C . LEU A 1 213 ? 3.082 2.339 -8.495 1.00 92.56 213 LEU A C 1
ATOM 1598 O O . LEU A 1 213 ? 3.428 1.766 -7.466 1.00 92.56 213 LEU A O 1
ATOM 1602 N N . ASP A 1 214 ? 3.947 2.972 -9.291 1.00 91.75 214 ASP A N 1
ATOM 1603 C CA . ASP A 1 214 ? 5.383 3.065 -9.013 1.00 91.75 214 ASP A CA 1
ATOM 1604 C C . ASP A 1 214 ? 5.655 3.758 -7.671 1.00 91.75 214 ASP A C 1
ATOM 1606 O O . ASP A 1 214 ? 6.471 3.275 -6.885 1.00 91.75 214 ASP A O 1
ATOM 1610 N N . HIS A 1 215 ? 4.938 4.843 -7.354 1.00 92.56 215 HIS A N 1
ATOM 1611 C CA . HIS A 1 215 ? 5.055 5.495 -6.049 1.00 92.56 215 HIS A CA 1
ATOM 1612 C C . HIS A 1 215 ? 4.549 4.611 -4.899 1.00 92.56 215 HIS A C 1
ATOM 1614 O O . HIS A 1 215 ? 5.184 4.568 -3.844 1.00 92.56 215 HIS A O 1
ATOM 1620 N N . VAL A 1 216 ? 3.455 3.863 -5.090 1.00 94.25 216 VAL A N 1
ATOM 1621 C CA . VAL A 1 216 ? 2.974 2.895 -4.085 1.00 94.25 216 VAL A CA 1
ATOM 1622 C C . VAL A 1 216 ? 4.032 1.821 -3.823 1.00 94.25 216 VAL A C 1
ATOM 1624 O O . VAL A 1 216 ? 4.382 1.572 -2.669 1.00 94.25 216 VAL A O 1
ATOM 1627 N N . LEU A 1 217 ? 4.594 1.230 -4.881 1.00 92.62 217 LEU A N 1
ATOM 1628 C CA . LEU A 1 217 ? 5.653 0.226 -4.773 1.00 92.62 217 LEU A CA 1
ATOM 1629 C C . LEU A 1 217 ? 6.921 0.803 -4.132 1.00 92.62 217 LEU A C 1
ATOM 1631 O O . LEU A 1 217 ? 7.541 0.138 -3.305 1.00 92.62 217 LEU A O 1
ATOM 1635 N N . ALA A 1 218 ? 7.289 2.046 -4.452 1.00 90.06 218 ALA A N 1
ATOM 1636 C CA . ALA A 1 218 ? 8.399 2.734 -3.801 1.00 90.06 218 ALA A CA 1
ATOM 1637 C C . ALA A 1 218 ? 8.157 2.902 -2.289 1.00 90.06 218 ALA A C 1
ATOM 1639 O O . ALA A 1 218 ? 9.063 2.637 -1.499 1.00 90.06 218 ALA A O 1
ATOM 1640 N N . GLY A 1 219 ? 6.932 3.246 -1.879 1.00 88.69 219 GLY A N 1
ATOM 1641 C CA . GLY A 1 219 ? 6.536 3.313 -0.470 1.00 88.69 219 GLY A CA 1
ATOM 1642 C C . GLY A 1 219 ? 6.653 1.965 0.251 1.00 88.69 219 GLY A C 1
ATOM 1643 O O . GLY A 1 219 ? 7.228 1.900 1.341 1.00 88.69 219 GLY A O 1
ATOM 1644 N N . ILE A 1 220 ? 6.200 0.878 -0.382 1.00 88.12 220 ILE A N 1
ATOM 1645 C CA . ILE A 1 220 ? 6.350 -0.498 0.130 1.00 88.12 220 ILE A CA 1
ATOM 1646 C C . ILE A 1 220 ? 7.837 -0.855 0.284 1.00 88.12 220 ILE A C 1
ATOM 1648 O O . ILE A 1 220 ? 8.268 -1.327 1.332 1.00 88.12 220 ILE A O 1
ATOM 1652 N N . ILE A 1 221 ? 8.660 -0.556 -0.725 1.00 85.69 221 ILE A N 1
ATOM 1653 C CA . ILE A 1 221 ? 10.107 -0.812 -0.692 1.00 85.69 221 ILE A CA 1
ATOM 1654 C C . ILE A 1 221 ? 10.790 -0.017 0.424 1.00 85.69 221 ILE A C 1
ATOM 1656 O O . ILE A 1 221 ? 11.729 -0.518 1.044 1.00 85.69 221 ILE A O 1
ATOM 1660 N N . THR A 1 222 ? 10.383 1.227 0.667 1.00 83.19 222 THR A N 1
ATOM 1661 C CA . THR A 1 222 ? 10.976 2.075 1.709 1.00 83.19 222 THR A CA 1
ATOM 1662 C C . THR A 1 222 ? 10.586 1.642 3.115 1.00 83.19 222 THR A C 1
ATOM 1664 O O . THR A 1 222 ? 11.378 1.829 4.033 1.00 83.19 222 THR A O 1
ATOM 1667 N N . THR A 1 223 ? 9.419 1.026 3.279 1.00 75.81 223 THR A N 1
ATOM 1668 C CA . THR A 1 223 ? 8.919 0.519 4.565 1.00 75.81 223 THR A CA 1
ATOM 1669 C C . THR A 1 223 ? 9.284 -0.953 4.807 1.00 75.81 223 THR A C 1
ATOM 1671 O O . THR A 1 223 ? 8.678 -1.611 5.639 1.00 75.81 223 THR A O 1
ATOM 1674 N N . ARG A 1 224 ? 10.255 -1.494 4.060 1.00 74.75 224 ARG A N 1
ATOM 1675 C CA . ARG A 1 224 ? 10.827 -2.831 4.293 1.00 74.75 224 ARG A CA 1
ATOM 1676 C C . ARG A 1 224 ? 11.600 -2.904 5.607 1.00 74.75 224 ARG A C 1
ATOM 1678 O O . ARG A 1 224 ? 12.195 -1.904 6.024 1.00 74.75 224 ARG A O 1
ATOM 1685 N N . ASP A 1 225 ? 11.767 -4.118 6.112 1.00 66.00 225 ASP A N 1
ATOM 1686 C CA . ASP A 1 225 ? 12.721 -4.356 7.185 1.00 66.00 225 ASP A CA 1
ATOM 1687 C C . ASP A 1 225 ? 14.161 -4.212 6.666 1.00 66.00 225 ASP A C 1
ATOM 1689 O O . ASP A 1 225 ? 14.470 -4.546 5.507 1.00 66.00 225 ASP A O 1
ATOM 1693 N N . PRO A 1 226 ? 15.092 -3.704 7.494 1.00 56.97 226 PRO A N 1
ATOM 1694 C CA . PRO A 1 226 ? 16.508 -3.734 7.169 1.00 56.97 226 PRO A CA 1
ATOM 1695 C C . PRO A 1 226 ? 16.956 -5.157 6.810 1.00 56.97 226 PRO A C 1
ATOM 1697 O O . PRO A 1 226 ? 16.629 -6.114 7.497 1.00 56.97 226 PRO A O 1
ATOM 1700 N N . VAL A 1 227 ? 17.794 -5.303 5.777 1.00 54.09 227 VAL A N 1
ATOM 1701 C CA . VAL A 1 227 ? 18.272 -6.618 5.283 1.00 54.09 227 VAL A CA 1
ATOM 1702 C C . VAL A 1 227 ? 18.996 -7.442 6.364 1.00 54.09 227 VAL A C 1
ATOM 1704 O O . VAL A 1 227 ? 19.108 -8.655 6.261 1.00 54.09 227 VAL A O 1
ATOM 1707 N N . MET A 1 228 ? 19.503 -6.793 7.414 1.00 49.09 228 MET A N 1
ATOM 1708 C CA . MET A 1 228 ? 20.139 -7.464 8.556 1.00 49.09 228 MET A CA 1
ATOM 1709 C C . MET A 1 228 ? 19.135 -8.090 9.537 1.00 49.09 228 MET A C 1
ATOM 1711 O O . MET A 1 228 ? 19.539 -8.896 10.368 1.00 49.09 228 MET A O 1
ATOM 1715 N N . GLU A 1 229 ? 17.866 -7.691 9.468 1.00 52.69 229 GLU A N 1
ATOM 1716 C CA . GLU A 1 229 ? 16.802 -8.014 10.426 1.00 52.69 229 GLU A CA 1
ATOM 1717 C C . GLU A 1 229 ? 15.610 -8.720 9.754 1.00 52.69 229 GLU A C 1
ATOM 1719 O O . GLU A 1 229 ? 14.684 -9.116 10.443 1.00 52.69 229 GLU A O 1
ATOM 1724 N N . ALA A 1 230 ? 15.657 -8.941 8.433 1.00 51.25 230 ALA A N 1
ATOM 1725 C CA . ALA A 1 230 ? 14.546 -9.463 7.627 1.00 51.25 230 ALA A CA 1
ATOM 1726 C C . ALA A 1 230 ? 14.171 -10.946 7.862 1.00 51.25 230 ALA A C 1
ATOM 1728 O O . ALA A 1 230 ? 13.210 -11.402 7.256 1.00 51.25 230 ALA A O 1
ATOM 1729 N N . ASP A 1 231 ? 14.942 -11.673 8.683 1.00 52.41 231 ASP A N 1
ATOM 1730 C CA . ASP A 1 231 ? 14.619 -13.019 9.205 1.00 52.41 231 ASP A CA 1
ATOM 1731 C C . ASP A 1 231 ? 14.671 -13.047 10.751 1.00 52.41 231 ASP A C 1
ATOM 1733 O O . ASP A 1 231 ? 14.746 -14.110 11.377 1.00 52.41 231 ASP A O 1
ATOM 1737 N N . ALA A 1 232 ? 14.770 -11.886 11.406 1.00 49.53 232 ALA A N 1
ATOM 1738 C CA . ALA A 1 232 ? 14.734 -11.856 12.857 1.00 49.53 232 ALA A CA 1
ATOM 1739 C C . ALA A 1 232 ? 13.296 -12.155 13.289 1.00 49.53 232 ALA A C 1
ATOM 1741 O O . ALA A 1 232 ? 12.422 -11.328 13.063 1.00 49.53 232 ALA A O 1
ATOM 1742 N N . GLU A 1 233 ? 13.066 -13.302 13.940 1.00 51.25 233 GLU A N 1
ATOM 1743 C CA . GLU A 1 233 ? 11.784 -13.606 14.587 1.00 51.25 233 GLU A CA 1
ATOM 1744 C C . GLU A 1 233 ? 11.462 -12.508 15.612 1.00 51.25 233 GLU A C 1
ATOM 1746 O O . GLU A 1 233 ? 11.923 -12.521 16.759 1.00 51.25 233 GLU A O 1
ATOM 1751 N N . ASN A 1 234 ? 10.695 -11.516 15.182 1.00 51.97 234 ASN A N 1
ATOM 1752 C CA . ASN A 1 234 ? 10.192 -10.442 16.009 1.00 51.97 234 ASN A CA 1
ATOM 1753 C C . ASN A 1 234 ? 8.709 -10.206 15.669 1.00 51.97 234 ASN A C 1
ATOM 1755 O O . ASN A 1 234 ? 8.169 -10.711 14.682 1.00 51.97 234 ASN A O 1
ATOM 1759 N N . ASP A 1 235 ? 8.014 -9.489 16.548 1.00 52.72 235 ASP A N 1
ATOM 1760 C CA . ASP A 1 235 ? 6.585 -9.206 16.381 1.00 52.72 235 ASP A CA 1
ATOM 1761 C C . ASP A 1 235 ? 6.315 -8.089 15.334 1.00 52.72 235 ASP A C 1
ATOM 1763 O O . ASP A 1 235 ? 5.173 -7.643 15.233 1.00 52.72 235 ASP A O 1
ATOM 1767 N N . ASP A 1 236 ? 7.338 -7.632 14.593 1.00 56.78 236 ASP A N 1
ATOM 1768 C CA . ASP A 1 236 ? 7.365 -6.451 13.701 1.00 56.78 236 ASP A CA 1
ATOM 1769 C C . ASP A 1 236 ? 8.125 -6.751 12.381 1.00 56.78 236 ASP A C 1
ATOM 1771 O O . ASP A 1 236 ? 8.883 -5.924 11.876 1.00 56.78 236 ASP A O 1
ATOM 1775 N N . GLU A 1 237 ? 7.994 -7.982 11.868 1.00 69.62 237 GLU A N 1
ATOM 1776 C CA . GLU A 1 237 ? 8.723 -8.481 10.691 1.00 69.62 237 GLU A CA 1
ATOM 1777 C C . GLU A 1 237 ? 7.875 -8.333 9.417 1.00 69.62 237 GLU A C 1
ATOM 1779 O O . GLU A 1 237 ? 7.127 -9.244 9.066 1.00 69.62 237 GLU A O 1
ATOM 1784 N N . HIS A 1 238 ? 8.021 -7.225 8.688 1.00 74.00 238 HIS A N 1
ATOM 1785 C CA . HIS A 1 238 ? 7.412 -7.023 7.365 1.00 74.00 238 HIS A CA 1
ATOM 1786 C C . HIS A 1 238 ? 8.105 -7.833 6.257 1.00 74.00 238 HIS A C 1
ATOM 1788 O O . HIS A 1 238 ? 7.522 -8.092 5.200 1.00 74.00 238 HIS A O 1
ATOM 1794 N N . GLY A 1 239 ? 9.371 -8.199 6.466 1.00 75.75 239 GLY A N 1
ATOM 1795 C CA . GLY A 1 239 ? 10.226 -8.874 5.500 1.00 75.75 239 GLY A CA 1
ATOM 1796 C C . GLY A 1 239 ? 11.002 -7.930 4.576 1.00 75.75 239 GLY A C 1
ATOM 1797 O O . GLY A 1 239 ? 10.986 -6.697 4.680 1.00 75.75 239 GLY A O 1
ATOM 1798 N N . SER A 1 240 ? 11.728 -8.530 3.631 1.00 83.44 240 SER A N 1
ATOM 1799 C CA . SER A 1 240 ? 12.548 -7.791 2.671 1.00 83.44 240 SER A CA 1
ATOM 1800 C C . SER A 1 240 ? 11.698 -6.977 1.683 1.00 83.44 240 SER A C 1
ATOM 1802 O O . SER A 1 240 ? 10.519 -7.242 1.466 1.00 83.44 240 SER A O 1
ATOM 1804 N N . ALA A 1 241 ? 12.307 -6.015 0.976 1.00 84.00 241 ALA A N 1
ATOM 1805 C CA . ALA A 1 241 ? 11.600 -5.301 -0.100 1.00 84.00 241 ALA A CA 1
ATOM 1806 C C . ALA A 1 241 ? 11.031 -6.255 -1.158 1.00 84.00 241 ALA A C 1
ATOM 1808 O O . ALA A 1 241 ? 9.972 -5.990 -1.723 1.00 84.00 241 ALA A O 1
ATOM 1809 N N . LEU A 1 242 ? 11.748 -7.346 -1.441 1.00 86.44 242 LEU A N 1
ATOM 1810 C CA . LEU A 1 242 ? 11.294 -8.328 -2.408 1.00 86.44 242 LEU A CA 1
ATOM 1811 C C . LEU A 1 242 ? 10.090 -9.102 -1.887 1.00 86.44 242 LEU A C 1
ATOM 1813 O O . LEU A 1 242 ? 9.151 -9.288 -2.653 1.00 86.44 242 LEU A O 1
ATOM 1817 N N . ASP A 1 243 ? 10.110 -9.521 -0.620 1.00 89.19 243 ASP A N 1
ATOM 1818 C CA . ASP A 1 243 ? 8.978 -10.192 0.020 1.00 89.19 243 ASP A CA 1
ATOM 1819 C C . ASP A 1 243 ? 7.716 -9.364 -0.193 1.00 89.19 243 ASP A C 1
ATOM 1821 O O . ASP A 1 243 ? 6.825 -9.768 -0.946 1.00 89.19 243 ASP A O 1
ATOM 1825 N N . ARG A 1 244 ? 7.736 -8.139 0.323 1.00 93.44 244 ARG A N 1
ATOM 1826 C CA . ARG A 1 244 ? 6.597 -7.229 0.305 1.00 93.44 244 ARG A CA 1
ATOM 1827 C C . ARG A 1 244 ? 6.090 -6.913 -1.097 1.00 93.44 244 ARG A C 1
ATOM 1829 O O . ARG A 1 244 ? 4.897 -7.025 -1.381 1.00 93.44 244 ARG A O 1
ATOM 1836 N N . VAL A 1 245 ? 6.996 -6.571 -2.020 1.00 92.81 245 VAL A N 1
ATOM 1837 C CA . VAL A 1 245 ? 6.631 -6.294 -3.420 1.00 92.81 245 VAL A CA 1
ATOM 1838 C C . VAL A 1 245 ? 6.067 -7.543 -4.094 1.00 92.81 245 VAL A C 1
ATOM 1840 O O . VAL A 1 245 ? 5.089 -7.441 -4.832 1.00 92.81 245 VAL A O 1
ATOM 1843 N N . SER A 1 246 ? 6.643 -8.720 -3.844 1.00 92.31 246 SER A N 1
ATOM 1844 C CA . SER A 1 246 ? 6.176 -9.971 -4.445 1.00 92.31 246 SER A CA 1
ATOM 1845 C C . SER A 1 246 ? 4.786 -10.368 -3.942 1.00 92.31 246 SER A C 1
ATOM 1847 O O . SER A 1 246 ? 3.941 -10.755 -4.749 1.00 92.31 246 SER A O 1
ATOM 1849 N N . ALA A 1 247 ? 4.507 -10.197 -2.647 1.00 95.62 247 ALA A N 1
ATOM 1850 C CA . ALA A 1 247 ? 3.192 -10.446 -2.071 1.00 95.62 247 ALA A CA 1
ATOM 1851 C C . ALA A 1 247 ? 2.147 -9.448 -2.578 1.00 95.62 247 ALA A C 1
ATOM 1853 O O . ALA A 1 247 ? 1.075 -9.850 -3.032 1.00 95.62 247 ALA A O 1
ATOM 1854 N N . PHE A 1 248 ? 2.480 -8.156 -2.599 1.00 97.00 248 PHE A N 1
ATOM 1855 C CA . PHE A 1 248 ? 1.624 -7.134 -3.191 1.00 97.00 248 PHE A CA 1
ATOM 1856 C C . PHE A 1 248 ? 1.286 -7.452 -4.654 1.00 97.00 248 PHE A C 1
ATOM 1858 O O . PHE A 1 248 ? 0.120 -7.431 -5.052 1.00 97.00 248 PHE A O 1
ATOM 1865 N N . GLN A 1 249 ? 2.295 -7.790 -5.464 1.00 94.31 249 GLN A N 1
ATOM 1866 C CA . GLN A 1 249 ? 2.116 -8.137 -6.876 1.00 94.31 249 GLN A CA 1
ATOM 1867 C C . GLN A 1 249 ? 1.276 -9.400 -7.067 1.00 94.31 249 GLN A C 1
ATOM 1869 O O . GLN A 1 249 ? 0.489 -9.461 -8.019 1.00 94.31 249 GLN A O 1
ATOM 1874 N N . LEU A 1 250 ? 1.415 -10.383 -6.170 1.00 94.38 250 LEU A N 1
ATOM 1875 C CA . LEU A 1 250 ? 0.585 -11.582 -6.161 1.00 94.38 250 LEU A CA 1
ATOM 1876 C C . LEU A 1 250 ? -0.891 -11.198 -6.034 1.00 94.38 250 LEU A C 1
ATOM 1878 O O . LEU A 1 250 ? -1.704 -11.640 -6.841 1.00 94.38 250 LEU A O 1
ATOM 1882 N N . GLY A 1 251 ? -1.232 -10.314 -5.098 1.00 96.06 251 GLY A N 1
ATOM 1883 C CA . GLY A 1 251 ? -2.600 -9.827 -4.940 1.00 96.06 251 GLY A CA 1
ATOM 1884 C C . GLY A 1 251 ? -3.080 -8.982 -6.115 1.00 96.06 251 GLY A C 1
ATOM 1885 O O . GLY A 1 251 ? -4.169 -9.208 -6.644 1.00 96.06 251 GLY A O 1
ATOM 1886 N N . PHE A 1 252 ? -2.231 -8.061 -6.577 1.00 95.69 252 PHE A N 1
ATOM 1887 C CA . PHE A 1 252 ? -2.527 -7.175 -7.703 1.00 95.69 252 PHE A CA 1
ATOM 1888 C C . PHE A 1 252 ? -2.770 -7.946 -9.013 1.00 95.69 252 PHE A C 1
ATOM 1890 O O . PHE A 1 252 ? -3.474 -7.456 -9.887 1.00 95.69 252 PHE A O 1
ATOM 1897 N N . SER A 1 253 ? -2.211 -9.153 -9.171 1.00 90.19 253 SER A N 1
ATOM 1898 C CA . SER A 1 253 ? -2.326 -9.934 -10.416 1.00 90.19 253 SER A CA 1
ATOM 1899 C C . SER A 1 253 ? -3.220 -11.176 -10.313 1.00 90.19 253 SER A C 1
ATOM 1901 O O . SER A 1 253 ? -3.800 -11.575 -11.322 1.00 90.19 253 SER A O 1
ATOM 1903 N N . ASN A 1 254 ? -3.337 -11.796 -9.130 1.00 81.00 254 ASN A N 1
ATOM 1904 C CA . ASN A 1 254 ? -3.907 -13.143 -8.963 1.00 81.00 254 ASN A CA 1
ATOM 1905 C C . ASN A 1 254 ? -5.118 -13.204 -8.006 1.00 81.00 254 ASN A C 1
ATOM 1907 O O . ASN A 1 254 ? -5.566 -14.300 -7.656 1.00 81.00 254 ASN A O 1
ATOM 1911 N N . CYS A 1 255 ? -5.687 -12.048 -7.643 1.00 87.88 255 CYS A N 1
ATOM 1912 C CA . CYS A 1 255 ? -6.920 -11.900 -6.857 1.00 87.88 255 CYS A CA 1
ATOM 1913 C C . CYS A 1 255 ? -6.864 -12.488 -5.424 1.00 87.88 255 CYS A C 1
ATOM 1915 O O . CYS A 1 255 ? -5.880 -13.072 -4.975 1.00 87.88 255 CYS A O 1
ATOM 1917 N N . THR A 1 256 ? -7.963 -12.328 -4.679 1.00 95.25 256 THR A N 1
ATOM 1918 C CA . THR A 1 256 ? -8.089 -12.661 -3.248 1.00 95.25 256 THR A CA 1
ATOM 1919 C C . THR A 1 256 ? -7.724 -14.104 -2.857 1.00 95.25 256 THR A C 1
ATOM 1921 O O . THR A 1 256 ? -7.076 -14.265 -1.820 1.00 95.25 256 THR A O 1
ATOM 1924 N N . PRO A 1 257 ? -8.090 -15.165 -3.613 1.00 95.81 257 PRO A N 1
ATOM 1925 C CA . PRO A 1 257 ? -7.757 -16.535 -3.215 1.00 95.81 257 PRO A CA 1
ATOM 1926 C C . PRO A 1 257 ? -6.253 -16.811 -3.153 1.00 95.81 257 PRO A C 1
ATOM 1928 O O . PRO A 1 257 ? -5.833 -17.622 -2.333 1.00 95.81 257 PRO A O 1
ATOM 1931 N N . ALA A 1 258 ? -5.448 -16.134 -3.982 1.00 95.19 258 ALA A N 1
ATOM 1932 C CA . ALA A 1 258 ? -3.995 -16.264 -3.936 1.00 95.19 258 ALA A CA 1
ATOM 1933 C C . ALA A 1 258 ? -3.439 -15.748 -2.602 1.00 95.19 258 ALA A C 1
ATOM 1935 O O . ALA A 1 258 ? -2.617 -16.417 -1.989 1.00 95.19 258 ALA A O 1
ATOM 1936 N N . CYS A 1 259 ? -3.962 -14.622 -2.108 1.00 97.94 259 CYS A N 1
ATOM 1937 C CA . CYS A 1 259 ? -3.575 -14.069 -0.811 1.00 97.94 259 CYS A CA 1
ATOM 1938 C C . CYS A 1 259 ? -3.943 -14.997 0.347 1.00 97.94 259 CYS A C 1
ATOM 1940 O O . CYS A 1 259 ? -3.128 -15.241 1.225 1.00 97.94 259 CYS A O 1
ATOM 1942 N N . ALA A 1 260 ? -5.148 -15.573 0.333 1.00 96.06 260 ALA A N 1
ATOM 1943 C CA . ALA A 1 260 ? -5.587 -16.496 1.382 1.00 96.06 260 ALA A CA 1
ATOM 1944 C C . ALA A 1 260 ? -4.818 -17.832 1.404 1.00 96.06 260 ALA A C 1
ATOM 1946 O O . ALA A 1 260 ? -4.938 -18.580 2.373 1.00 96.06 260 ALA A O 1
ATOM 1947 N N . ALA A 1 261 ? -4.079 -18.145 0.336 1.00 95.62 261 ALA A N 1
ATOM 1948 C CA . ALA A 1 261 ? -3.279 -19.356 0.199 1.00 95.62 261 ALA A CA 1
ATOM 1949 C C . ALA A 1 261 ? -1.793 -19.156 0.546 1.00 95.62 261 ALA A C 1
ATOM 1951 O O . ALA A 1 261 ? -1.040 -20.120 0.458 1.00 95.62 261 ALA A O 1
ATOM 1952 N N . ILE A 1 262 ? -1.369 -17.939 0.909 1.00 95.94 262 ILE A N 1
ATOM 1953 C CA . ILE A 1 262 ? -0.000 -17.687 1.375 1.00 95.94 262 ILE A CA 1
ATOM 1954 C C . ILE A 1 262 ? 0.179 -18.393 2.722 1.00 95.94 262 ILE A C 1
ATOM 1956 O O . ILE A 1 262 ? -0.478 -18.041 3.705 1.00 95.94 262 ILE A O 1
ATOM 1960 N N . ASP A 1 263 ? 1.075 -19.369 2.747 1.00 94.81 263 ASP A N 1
ATOM 1961 C CA . ASP A 1 263 ? 1.580 -20.073 3.920 1.00 94.81 263 ASP A CA 1
ATOM 1962 C C . ASP A 1 263 ? 3.120 -20.052 3.912 1.00 94.81 263 ASP A C 1
ATOM 1964 O O . ASP A 1 263 ? 3.740 -19.466 3.022 1.00 94.81 263 ASP A O 1
ATOM 1968 N N . GLU A 1 264 ? 3.747 -20.648 4.927 1.00 92.06 264 GLU A N 1
ATOM 1969 C CA . GLU A 1 264 ? 5.211 -20.698 5.049 1.00 92.06 264 GLU A CA 1
ATOM 1970 C C . GLU A 1 264 ? 5.857 -21.368 3.822 1.00 92.06 264 GLU A C 1
ATOM 1972 O O . GLU A 1 264 ? 6.760 -20.794 3.212 1.00 92.06 264 GLU A O 1
ATOM 1977 N N . ASP A 1 265 ? 5.309 -22.501 3.368 1.00 93.75 265 ASP A N 1
ATOM 1978 C CA . ASP A 1 265 ? 5.781 -23.229 2.182 1.00 93.75 265 ASP A CA 1
ATOM 1979 C C . ASP A 1 265 ? 5.679 -22.388 0.891 1.00 93.75 265 ASP A C 1
ATOM 1981 O O . ASP A 1 265 ? 6.485 -22.519 -0.037 1.00 93.75 265 ASP A O 1
ATOM 1985 N N . GLU A 1 266 ? 4.644 -21.560 0.745 1.00 94.25 266 GLU A N 1
ATOM 1986 C CA . GLU A 1 266 ? 4.510 -20.620 -0.369 1.00 94.25 266 GLU A CA 1
ATOM 1987 C C . GLU A 1 266 ? 5.547 -19.498 -0.297 1.00 94.25 266 GLU A C 1
ATOM 1989 O O . GLU A 1 266 ? 6.200 -19.239 -1.312 1.00 94.25 266 GLU A O 1
ATOM 1994 N N . VAL A 1 267 ? 5.756 -18.897 0.879 1.00 90.75 267 VAL A N 1
ATOM 1995 C CA . VAL A 1 267 ? 6.769 -17.849 1.078 1.00 90.75 267 VAL A CA 1
ATOM 1996 C C . VAL A 1 267 ? 8.167 -18.385 0.766 1.00 90.75 267 VAL A C 1
ATOM 1998 O O . VAL A 1 267 ? 8.898 -17.760 -0.005 1.00 90.75 267 VAL A O 1
ATOM 2001 N N . GLU A 1 268 ? 8.524 -19.564 1.277 1.00 89.00 268 GLU A N 1
ATOM 2002 C CA . GLU A 1 268 ? 9.816 -20.203 1.004 1.00 89.00 268 GLU A CA 1
ATOM 2003 C C . GLU A 1 268 ? 10.015 -20.483 -0.490 1.00 89.00 268 GLU A C 1
ATOM 2005 O O . GLU A 1 268 ? 11.047 -20.133 -1.069 1.00 89.00 268 GLU A O 1
ATOM 2010 N N . ARG A 1 269 ? 9.006 -21.054 -1.163 1.00 90.56 269 ARG A N 1
ATOM 2011 C CA . ARG A 1 269 ? 9.079 -21.307 -2.612 1.00 90.56 269 ARG A CA 1
ATOM 2012 C C . ARG A 1 269 ? 9.207 -20.023 -3.421 1.00 90.56 269 ARG A C 1
ATOM 2014 O O . ARG A 1 269 ? 9.899 -20.028 -4.438 1.00 90.56 269 ARG A O 1
ATOM 2021 N N . ARG A 1 270 ? 8.533 -18.946 -3.005 1.00 89.25 270 ARG A N 1
ATOM 2022 C CA . ARG A 1 270 ? 8.595 -17.645 -3.681 1.00 89.25 270 ARG A CA 1
ATOM 2023 C C . ARG A 1 270 ? 9.950 -16.967 -3.484 1.00 89.25 270 ARG A C 1
ATOM 2025 O O . ARG A 1 270 ? 10.463 -16.388 -4.440 1.00 89.25 270 ARG A O 1
ATOM 2032 N N . ARG A 1 271 ? 10.542 -17.073 -2.289 1.00 85.81 271 ARG A N 1
ATOM 2033 C CA . ARG A 1 271 ? 11.911 -16.612 -1.998 1.00 85.81 271 ARG A CA 1
ATOM 2034 C C . ARG A 1 271 ? 12.950 -17.388 -2.817 1.00 85.81 271 ARG A C 1
ATOM 2036 O O . ARG A 1 271 ? 13.894 -16.790 -3.335 1.00 85.81 271 ARG A O 1
ATOM 2043 N N . GLY A 1 272 ? 12.756 -18.696 -2.994 1.00 84.94 272 GLY A N 1
ATOM 2044 C CA . GLY A 1 272 ? 13.694 -19.553 -3.721 1.00 84.94 272 GLY A CA 1
ATOM 2045 C C . GLY A 1 272 ? 15.092 -19.512 -3.093 1.00 84.94 272 GLY A C 1
ATOM 2046 O O . GLY A 1 272 ? 15.228 -19.542 -1.876 1.00 84.94 272 GLY A O 1
ATOM 2047 N N . ASP A 1 273 ? 16.134 -19.392 -3.920 1.00 77.56 273 ASP A N 1
ATOM 2048 C CA . ASP A 1 273 ? 17.534 -19.339 -3.458 1.00 77.56 273 ASP A CA 1
ATOM 2049 C C . ASP A 1 273 ? 18.021 -17.909 -3.138 1.00 77.56 273 ASP A C 1
ATOM 2051 O O . ASP A 1 273 ? 19.232 -17.645 -3.087 1.00 77.56 273 ASP A O 1
ATOM 2055 N N . LEU A 1 274 ? 17.107 -16.943 -3.005 1.00 71.50 274 LEU A N 1
ATOM 2056 C CA . LEU A 1 274 ? 17.497 -15.557 -2.781 1.00 71.50 274 LEU A CA 1
ATOM 2057 C C . LEU A 1 274 ? 18.026 -15.365 -1.356 1.00 71.50 274 LEU A C 1
ATOM 2059 O O . LEU A 1 274 ? 17.382 -15.793 -0.400 1.00 71.50 274 LEU A O 1
ATOM 2063 N N . PRO A 1 275 ? 19.190 -14.709 -1.189 1.00 65.25 275 PRO A N 1
ATOM 2064 C CA . PRO A 1 275 ? 19.708 -14.416 0.137 1.00 65.25 275 PRO A CA 1
ATOM 2065 C C . PRO A 1 275 ? 18.746 -13.487 0.875 1.00 65.25 275 PRO A C 1
ATOM 2067 O O . PRO A 1 275 ? 18.439 -12.398 0.390 1.00 65.25 275 PRO A O 1
ATOM 2070 N N . THR A 1 276 ? 18.318 -13.904 2.057 1.00 63.84 276 THR A N 1
ATOM 2071 C CA . THR A 1 276 ? 17.487 -13.112 2.971 1.00 63.84 276 THR A CA 1
ATOM 2072 C C . THR A 1 276 ? 18.306 -12.106 3.782 1.00 63.84 276 THR A C 1
ATOM 2074 O O . THR A 1 276 ? 17.784 -11.098 4.247 1.00 63.84 276 THR A O 1
ATOM 2077 N N . THR A 1 277 ? 19.621 -12.326 3.877 1.00 67.12 277 THR A N 1
ATOM 2078 C CA . THR A 1 277 ? 20.583 -11.445 4.545 1.00 67.12 277 THR A CA 1
ATOM 2079 C C . THR A 1 277 ? 21.759 -11.098 3.632 1.00 67.12 277 THR A C 1
ATOM 2081 O O . THR A 1 277 ? 22.032 -11.767 2.627 1.00 67.12 277 THR A O 1
ATOM 2084 N N . LEU A 1 278 ? 22.477 -10.023 3.975 1.00 68.62 278 LEU A N 1
ATOM 2085 C CA . LEU A 1 278 ? 23.704 -9.658 3.272 1.00 68.62 278 LEU A CA 1
ATOM 2086 C C . LEU A 1 278 ? 24.731 -10.781 3.420 1.00 68.62 278 LEU A C 1
ATOM 2088 O O . LEU A 1 278 ? 25.035 -11.235 4.524 1.00 68.62 278 LEU A O 1
ATOM 2092 N N . ARG A 1 279 ? 25.297 -11.202 2.288 1.00 71.31 279 ARG A N 1
ATOM 2093 C CA . ARG A 1 279 ? 26.405 -12.158 2.272 1.00 71.31 279 ARG A CA 1
ATOM 2094 C C . ARG A 1 279 ? 27.599 -11.571 3.011 1.00 71.31 279 ARG A C 1
ATOM 2096 O O . ARG A 1 279 ? 27.756 -10.356 3.078 1.00 71.31 279 ARG A O 1
ATOM 2103 N N . VAL A 1 280 ? 28.450 -12.433 3.547 1.00 76.19 280 VAL A N 1
ATOM 2104 C CA . VAL A 1 280 ? 29.730 -12.022 4.127 1.00 76.19 280 VAL A CA 1
ATOM 2105 C C . VAL A 1 280 ? 30.848 -12.267 3.126 1.00 76.19 280 VAL A C 1
ATOM 2107 O O . VAL A 1 280 ? 30.889 -13.310 2.473 1.00 76.19 280 VAL A O 1
ATOM 2110 N N . ASP A 1 281 ? 31.756 -11.304 3.009 1.00 75.19 281 ASP A N 1
ATOM 2111 C CA . ASP A 1 281 ? 32.946 -11.444 2.184 1.00 75.19 281 ASP A CA 1
ATOM 2112 C C . ASP A 1 281 ? 33.937 -12.452 2.798 1.00 75.19 281 ASP A C 1
ATOM 2114 O O . ASP A 1 281 ? 33.786 -12.929 3.927 1.00 75.19 281 ASP A O 1
ATOM 2118 N N . ALA A 1 282 ? 35.011 -12.763 2.066 1.00 75.06 282 ALA A N 1
ATOM 2119 C CA . ALA A 1 282 ? 36.055 -13.682 2.531 1.00 75.06 282 ALA A CA 1
ATOM 2120 C C . ALA A 1 282 ? 36.778 -13.219 3.818 1.00 75.06 282 ALA A C 1
ATOM 2122 O O . ALA A 1 282 ? 37.520 -13.998 4.416 1.00 75.06 282 ALA A O 1
ATOM 2123 N N . SER A 1 283 ? 36.583 -11.965 4.239 1.00 78.81 283 SER A N 1
ATOM 2124 C CA . SER A 1 283 ? 37.135 -11.383 5.467 1.00 78.81 283 SER A CA 1
ATOM 2125 C C . SER A 1 283 ? 36.132 -11.392 6.629 1.00 78.81 283 SER A C 1
ATOM 2127 O O . SER A 1 283 ? 36.469 -10.924 7.717 1.00 78.81 283 SER A O 1
ATOM 2129 N N . GLY A 1 284 ? 34.919 -11.916 6.420 1.00 75.94 284 GLY A N 1
ATOM 2130 C CA . GLY A 1 284 ? 33.849 -11.974 7.415 1.00 75.94 284 GLY A CA 1
ATOM 2131 C C . GLY A 1 284 ? 33.076 -10.665 7.591 1.00 75.94 284 GLY A C 1
ATOM 2132 O O . GLY A 1 284 ? 32.319 -10.548 8.553 1.00 75.94 284 GLY A O 1
ATOM 2133 N N . ASN A 1 285 ? 33.249 -9.680 6.703 1.00 77.12 285 ASN A N 1
ATOM 2134 C CA . ASN A 1 285 ? 32.464 -8.446 6.744 1.00 77.12 285 ASN A CA 1
ATOM 2135 C C . ASN A 1 285 ? 31.201 -8.597 5.888 1.00 77.12 285 ASN A C 1
ATOM 2137 O O . ASN A 1 285 ? 31.296 -9.153 4.793 1.00 77.12 285 ASN A O 1
ATOM 2141 N N . PRO A 1 286 ? 30.040 -8.067 6.316 1.00 70.06 286 PRO A N 1
ATOM 2142 C CA . PRO A 1 286 ? 28.869 -7.990 5.454 1.00 70.06 286 PRO A CA 1
ATOM 2143 C C . PRO A 1 286 ? 29.202 -7.233 4.168 1.00 70.06 286 PRO A C 1
ATOM 2145 O O . PRO A 1 286 ? 29.717 -6.109 4.201 1.00 70.06 286 PRO A O 1
ATOM 2148 N N . GLU A 1 287 ? 28.908 -7.854 3.034 1.00 73.50 287 GLU A N 1
ATOM 2149 C CA . GLU A 1 287 ? 28.947 -7.210 1.735 1.00 73.50 287 GLU A CA 1
ATOM 2150 C C . GLU A 1 287 ? 27.968 -6.038 1.723 1.00 73.50 287 GLU A C 1
ATOM 2152 O O . GLU A 1 287 ? 26.948 -6.031 2.409 1.00 73.50 287 GLU A O 1
ATOM 2157 N N . THR A 1 288 ? 28.253 -5.026 0.909 1.00 72.94 288 THR A N 1
ATOM 2158 C CA . THR A 1 288 ? 27.394 -3.838 0.847 1.00 72.94 288 THR A CA 1
ATOM 2159 C C . THR A 1 288 ? 26.038 -4.096 0.186 1.00 72.94 288 THR A C 1
ATOM 2161 O O . THR A 1 288 ? 25.192 -3.212 0.215 1.00 72.94 288 THR A O 1
ATOM 2164 N N . GLY A 1 289 ? 25.850 -5.252 -0.464 1.00 67.31 289 GLY A N 1
ATOM 2165 C CA . GLY A 1 289 ? 24.703 -5.538 -1.337 1.00 67.31 289 GLY A CA 1
ATOM 2166 C C . GLY A 1 289 ? 24.739 -4.792 -2.679 1.00 67.31 289 GLY A C 1
ATOM 2167 O O . GLY A 1 289 ? 24.019 -5.149 -3.605 1.00 67.31 289 GLY A O 1
ATOM 2168 N N . GLU A 1 290 ? 25.614 -3.796 -2.811 1.00 73.44 290 GLU A N 1
ATOM 2169 C CA . GLU A 1 290 ? 25.793 -3.004 -4.022 1.00 73.44 290 GLU A CA 1
ATOM 2170 C C . GLU A 1 290 ? 26.791 -3.662 -4.976 1.00 73.44 290 GLU A C 1
ATOM 2172 O O . GLU A 1 290 ? 27.899 -4.043 -4.588 1.00 73.44 290 GLU A O 1
ATOM 2177 N N . VAL A 1 291 ? 26.435 -3.713 -6.259 1.00 76.25 291 VAL A N 1
ATOM 2178 C CA . VAL A 1 291 ? 27.387 -4.025 -7.327 1.00 76.25 291 VAL A CA 1
ATOM 2179 C C . VAL A 1 291 ? 27.963 -2.714 -7.847 1.00 76.25 291 VAL A C 1
ATOM 2181 O O . VAL A 1 291 ? 27.231 -1.795 -8.214 1.00 76.25 291 VAL A O 1
ATOM 2184 N N . GLY A 1 292 ? 29.291 -2.620 -7.918 1.00 80.12 292 GLY A N 1
ATOM 2185 C CA . GLY A 1 292 ? 29.939 -1.475 -8.548 1.00 80.12 292 GLY A CA 1
ATOM 2186 C C . GLY A 1 292 ? 29.494 -1.353 -10.005 1.00 80.12 292 GLY A C 1
ATOM 2187 O O . GLY A 1 292 ? 29.810 -2.216 -10.823 1.00 80.12 292 GLY A O 1
ATOM 2188 N N . ILE A 1 293 ? 28.779 -0.281 -10.349 1.00 78.25 293 ILE A N 1
ATOM 2189 C CA . ILE A 1 293 ? 28.459 0.034 -11.745 1.00 78.25 293 ILE A CA 1
ATOM 2190 C C . ILE A 1 293 ? 29.777 0.420 -12.400 1.00 78.25 293 ILE A C 1
ATOM 2192 O O . ILE A 1 293 ? 30.242 1.509 -12.106 1.00 78.25 293 ILE A O 1
ATOM 2196 N N . ASN A 1 294 ? 30.379 -0.473 -13.199 1.00 82.25 294 ASN A N 1
ATOM 2197 C CA . ASN A 1 294 ? 31.652 -0.330 -13.926 1.00 82.25 294 ASN A CA 1
ATOM 2198 C C . ASN A 1 294 ? 31.604 -0.965 -15.326 1.00 82.25 294 ASN A C 1
ATOM 2200 O O . ASN A 1 294 ? 30.592 -1.560 -15.694 1.00 82.25 294 ASN A O 1
ATOM 2204 N N . GLU A 1 295 ? 32.651 -0.769 -16.140 1.00 84.62 295 GLU A N 1
ATOM 2205 C CA . GLU A 1 295 ? 32.683 -1.307 -17.510 1.00 84.62 295 GLU A CA 1
ATOM 2206 C C . GLU A 1 295 ? 32.505 -2.832 -17.530 1.00 84.62 295 GLU A C 1
ATOM 2208 O O . GLU A 1 295 ? 31.735 -3.346 -18.338 1.00 84.62 295 GLU A O 1
ATOM 2213 N N . GLU A 1 296 ? 33.132 -3.541 -16.590 1.00 85.94 296 GLU A N 1
ATOM 2214 C CA . GLU A 1 296 ? 33.038 -4.996 -16.440 1.00 85.94 296 GLU A CA 1
ATOM 2215 C C . GLU A 1 296 ? 31.615 -5.439 -16.068 1.00 85.94 296 GLU A C 1
ATOM 2217 O O . GLU A 1 296 ? 31.034 -6.296 -16.741 1.00 85.94 296 GLU A O 1
ATOM 2222 N N . THR A 1 297 ? 31.011 -4.810 -15.058 1.00 88.12 297 THR A N 1
ATOM 2223 C CA . THR A 1 297 ? 29.637 -5.091 -14.626 1.00 88.12 297 THR A CA 1
ATOM 2224 C C . THR A 1 297 ? 28.642 -4.833 -15.756 1.00 88.12 297 THR A C 1
ATOM 2226 O O . THR A 1 297 ? 27.769 -5.659 -16.016 1.00 88.12 297 THR A O 1
ATOM 2229 N N . LEU A 1 298 ? 28.776 -3.707 -16.465 1.00 89.38 298 LEU A N 1
ATOM 2230 C CA . LEU A 1 298 ? 27.875 -3.352 -17.561 1.00 89.38 298 LEU A CA 1
ATOM 2231 C C . LEU A 1 298 ? 28.078 -4.251 -18.791 1.00 89.38 298 LEU A C 1
ATOM 2233 O O . LEU A 1 298 ? 27.099 -4.615 -19.439 1.00 89.38 298 LEU A O 1
ATOM 2237 N N . SER A 1 299 ? 29.311 -4.676 -19.084 1.00 89.00 299 SER A N 1
ATOM 2238 C CA . SER A 1 299 ? 29.581 -5.662 -20.138 1.00 89.00 299 SER A CA 1
ATOM 2239 C C . SER A 1 299 ? 28.968 -7.023 -19.802 1.00 89.00 299 SER A C 1
ATOM 2241 O O . SER A 1 299 ? 28.338 -7.647 -20.656 1.00 89.00 299 SER A O 1
ATOM 2243 N N . THR A 1 300 ? 29.096 -7.464 -18.549 1.00 91.38 300 THR A N 1
ATOM 2244 C CA . THR A 1 300 ? 28.498 -8.719 -18.067 1.00 91.38 300 THR A CA 1
ATOM 2245 C C . THR A 1 300 ? 26.974 -8.666 -18.150 1.00 91.38 300 THR A C 1
ATOM 2247 O O . THR A 1 300 ? 26.342 -9.608 -18.630 1.00 91.38 300 THR A O 1
ATOM 2250 N N . LEU A 1 301 ? 26.371 -7.539 -17.755 1.00 90.56 301 LEU A N 1
ATOM 2251 C CA . LEU A 1 301 ? 24.932 -7.317 -17.885 1.00 90.56 301 LEU A CA 1
ATOM 2252 C C . LEU A 1 301 ? 24.473 -7.421 -19.348 1.00 90.56 301 LEU A C 1
ATOM 2254 O O . LEU A 1 301 ? 23.500 -8.117 -19.632 1.00 90.56 301 LEU A O 1
ATOM 2258 N N . MET A 1 302 ? 25.188 -6.786 -20.281 1.00 92.12 302 MET A N 1
ATOM 2259 C CA . MET A 1 302 ? 24.879 -6.864 -21.714 1.00 92.12 302 MET A CA 1
ATOM 2260 C C . MET A 1 302 ? 24.978 -8.294 -22.257 1.00 92.12 302 MET A C 1
ATOM 2262 O O . MET A 1 302 ? 24.125 -8.707 -23.042 1.00 92.12 302 MET A O 1
ATOM 2266 N N . GLU A 1 303 ? 25.975 -9.069 -21.824 1.00 92.88 303 GLU A N 1
ATOM 2267 C CA . GLU A 1 303 ? 26.104 -10.480 -22.202 1.00 92.88 303 GLU A CA 1
ATOM 2268 C C . GLU A 1 303 ? 24.910 -11.308 -21.701 1.00 92.88 303 GLU A C 1
ATOM 2270 O O . GLU A 1 303 ? 24.316 -12.076 -22.464 1.00 92.88 303 GLU A O 1
ATOM 2275 N N . LEU A 1 304 ? 24.523 -11.131 -20.434 1.00 91.75 304 LEU A N 1
ATOM 2276 C CA . LEU A 1 304 ? 23.383 -11.828 -19.835 1.00 91.75 304 LEU A CA 1
ATOM 2277 C C . LEU A 1 304 ? 22.067 -11.454 -20.521 1.00 91.75 304 LEU A C 1
ATOM 2279 O O . LEU A 1 304 ? 21.301 -12.343 -20.889 1.00 91.75 304 LEU A O 1
ATOM 2283 N N . MET A 1 305 ? 21.825 -10.164 -20.769 1.00 89.31 305 MET A N 1
ATOM 2284 C CA . MET A 1 305 ? 20.654 -9.702 -21.522 1.00 89.31 305 MET A CA 1
ATOM 2285 C C . MET A 1 305 ? 20.639 -10.275 -22.943 1.00 89.31 305 MET A C 1
ATOM 2287 O O . MET A 1 305 ? 19.589 -10.703 -23.422 1.00 89.31 305 MET A O 1
ATOM 2291 N N . GLY A 1 306 ? 21.800 -10.343 -23.601 1.00 91.19 306 GLY A N 1
ATOM 2292 C CA . GLY A 1 306 ? 21.954 -10.975 -24.909 1.00 91.19 306 GLY A CA 1
ATOM 2293 C C . GLY A 1 306 ? 21.546 -12.448 -24.902 1.00 91.19 306 GLY A C 1
ATOM 2294 O O . GLY A 1 306 ? 20.874 -12.891 -25.829 1.00 91.19 306 GLY A O 1
ATOM 2295 N N . LYS A 1 307 ? 21.870 -13.194 -23.839 1.00 90.38 307 LYS A N 1
ATOM 2296 C CA . LYS A 1 307 ? 21.436 -14.592 -23.667 1.00 90.38 307 LYS A CA 1
ATOM 2297 C C . LYS A 1 307 ? 19.936 -14.698 -23.379 1.00 90.38 307 LYS A C 1
ATOM 2299 O O . LYS A 1 307 ? 19.251 -15.465 -24.050 1.00 90.38 307 LYS A O 1
ATOM 2304 N N . ILE A 1 308 ? 19.427 -13.915 -22.425 1.00 84.44 308 ILE A N 1
ATOM 2305 C CA . ILE A 1 308 ? 18.024 -13.963 -21.972 1.00 84.44 308 ILE A CA 1
ATOM 2306 C C . ILE A 1 308 ? 17.065 -13.596 -23.107 1.00 84.44 308 ILE A C 1
ATOM 2308 O O . ILE A 1 308 ? 16.119 -14.329 -23.383 1.00 84.44 308 ILE A O 1
ATOM 2312 N N . PHE A 1 309 ? 17.314 -12.473 -23.781 1.00 85.88 309 PHE A N 1
ATOM 2313 C CA . PHE A 1 309 ? 16.414 -11.963 -24.814 1.00 85.88 309 PHE A CA 1
ATOM 2314 C C . PHE A 1 309 ? 16.746 -12.485 -26.214 1.00 85.88 309 PHE A C 1
ATOM 2316 O O . PHE A 1 309 ? 15.880 -12.447 -27.087 1.00 85.88 309 PHE A O 1
ATOM 2323 N N . SER A 1 310 ? 17.978 -12.957 -26.445 1.00 91.94 310 SER A N 1
ATOM 2324 C CA . SER A 1 310 ? 18.449 -13.487 -27.736 1.00 91.94 310 SER A CA 1
ATOM 2325 C C . SER A 1 310 ? 18.017 -12.640 -28.953 1.00 91.94 310 SER A C 1
ATOM 2327 O O . SER A 1 310 ? 17.443 -13.170 -29.913 1.00 91.94 310 SER A O 1
ATOM 2329 N N . PRO A 1 311 ? 18.239 -11.307 -28.942 1.00 88.31 311 PRO A N 1
ATOM 2330 C CA . PRO A 1 311 ? 17.780 -10.435 -30.017 1.00 88.31 311 PRO A CA 1
ATOM 2331 C C . PRO A 1 311 ? 18.511 -10.748 -31.328 1.00 88.31 311 PRO A C 1
ATOM 2333 O O . PRO A 1 311 ? 19.720 -10.962 -31.345 1.00 88.31 311 PRO A O 1
ATOM 2336 N N . LYS A 1 312 ? 17.792 -10.698 -32.459 1.00 92.62 312 LYS A N 1
ATOM 2337 C CA . LYS A 1 312 ? 18.394 -10.901 -33.794 1.00 92.62 312 LYS A CA 1
ATOM 2338 C C . LYS A 1 312 ? 19.496 -9.882 -34.104 1.00 92.62 312 LYS A C 1
ATOM 2340 O O . LYS A 1 312 ? 20.478 -10.231 -34.745 1.00 92.62 312 LYS A O 1
ATOM 2345 N N . ASN A 1 313 ? 19.308 -8.645 -33.644 1.00 92.75 313 ASN A N 1
ATOM 2346 C CA . ASN A 1 313 ? 20.241 -7.532 -33.801 1.00 92.75 313 ASN A CA 1
ATOM 2347 C C . ASN A 1 313 ? 20.528 -6.941 -32.409 1.00 92.75 313 ASN A C 1
ATOM 2349 O O . ASN A 1 313 ? 19.830 -6.010 -32.001 1.00 92.75 313 ASN A O 1
ATOM 2353 N N . PRO A 1 314 ? 21.478 -7.502 -31.642 1.00 91.56 314 PRO A N 1
ATOM 2354 C CA . PRO A 1 314 ? 21.753 -7.039 -30.285 1.00 91.56 314 PRO A CA 1
ATOM 2355 C C . PRO A 1 314 ? 22.234 -5.580 -30.279 1.00 91.56 314 PRO A C 1
ATOM 2357 O O . PRO A 1 314 ? 23.041 -5.211 -31.138 1.00 91.56 314 PRO A O 1
ATOM 2360 N N . PRO A 1 315 ? 21.755 -4.749 -29.335 1.00 92.12 315 PRO A N 1
ATOM 2361 C CA . PRO A 1 315 ? 22.249 -3.390 -29.189 1.00 92.12 315 PRO A CA 1
ATOM 2362 C C . PRO A 1 315 ? 23.695 -3.371 -28.688 1.00 92.12 315 PRO A C 1
ATOM 2364 O O . PRO A 1 315 ? 24.133 -4.269 -27.967 1.00 92.12 315 PRO A O 1
ATOM 2367 N N . THR A 1 316 ? 24.431 -2.318 -29.034 1.00 92.12 316 THR A N 1
ATOM 2368 C CA . THR A 1 316 ? 25.786 -2.074 -28.519 1.00 92.12 316 THR A CA 1
ATOM 2369 C C . THR A 1 316 ? 25.752 -1.149 -27.307 1.00 92.12 316 THR A C 1
ATOM 2371 O O . THR A 1 316 ? 24.918 -0.251 -27.226 1.00 92.12 316 THR A O 1
ATOM 2374 N N . LEU A 1 317 ? 26.657 -1.353 -26.349 1.00 90.31 317 LEU A N 1
ATOM 2375 C CA . LEU A 1 317 ? 26.809 -0.472 -25.191 1.00 90.31 317 LEU A CA 1
ATOM 2376 C C . LEU A 1 317 ? 27.816 0.644 -25.500 1.00 90.31 317 LEU A C 1
ATOM 2378 O O . LEU A 1 317 ? 28.898 0.379 -26.022 1.00 90.31 317 LEU A O 1
ATOM 2382 N N . SER A 1 318 ? 27.477 1.884 -25.150 1.00 87.06 318 SER A N 1
ATOM 2383 C CA . SER A 1 318 ? 28.360 3.049 -25.246 1.00 87.06 318 SER A CA 1
ATOM 2384 C C . SER A 1 318 ? 28.412 3.805 -23.920 1.00 87.06 318 SER A C 1
ATOM 2386 O O . SER A 1 318 ? 27.380 4.132 -23.340 1.00 87.06 318 SER A O 1
ATOM 2388 N N . TYR A 1 319 ? 29.621 4.147 -23.478 1.00 82.38 319 TYR A N 1
ATOM 2389 C CA . TYR A 1 319 ? 29.868 4.966 -22.281 1.00 82.38 319 TYR A CA 1
ATOM 2390 C C . TYR A 1 319 ? 30.057 6.453 -22.608 1.00 82.38 319 TYR A C 1
ATOM 2392 O O . TYR A 1 319 ? 30.265 7.279 -21.720 1.00 82.38 319 TYR A O 1
ATOM 2400 N N . GLN A 1 320 ? 30.041 6.804 -23.896 1.00 74.25 320 GLN A N 1
ATOM 2401 C CA . GLN A 1 320 ? 30.194 8.182 -24.344 1.00 74.25 320 GLN A CA 1
ATOM 2402 C C . GLN A 1 320 ? 28.821 8.854 -24.402 1.00 74.25 320 GLN A C 1
ATOM 2404 O O . GLN A 1 320 ? 27.915 8.288 -25.019 1.00 74.25 320 GLN A O 1
ATOM 2409 N N . PRO A 1 321 ? 28.654 10.065 -23.835 1.00 64.69 321 PRO A N 1
ATOM 2410 C CA . PRO A 1 321 ? 27.455 10.861 -24.046 1.00 64.69 321 PRO A CA 1
ATOM 2411 C C . PRO A 1 321 ? 27.310 11.159 -25.543 1.00 64.69 321 PRO A C 1
ATOM 2413 O O . PRO A 1 321 ? 28.000 12.015 -26.092 1.00 64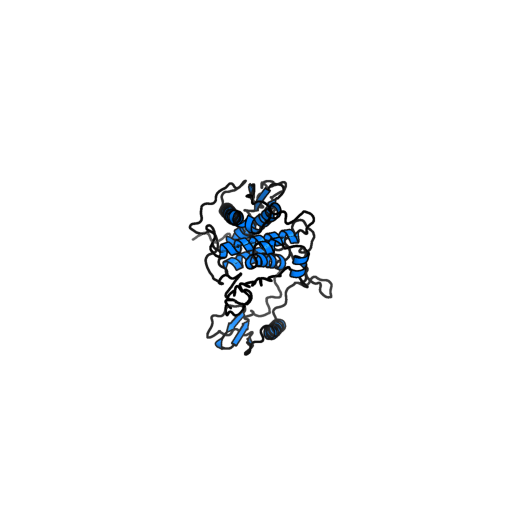.69 321 PRO A O 1
ATOM 2416 N N . ALA A 1 322 ? 26.428 10.430 -26.215 1.00 63.78 322 ALA A N 1
ATOM 2417 C CA . ALA A 1 322 ? 26.057 10.670 -27.599 1.00 63.78 322 ALA A CA 1
ATOM 2418 C C . ALA A 1 322 ? 24.582 11.076 -27.633 1.00 63.78 322 ALA A C 1
ATOM 2420 O O . ALA A 1 322 ? 23.761 10.523 -26.901 1.00 63.78 322 ALA A O 1
ATOM 2421 N N . GLY A 1 323 ? 24.239 12.067 -28.456 1.00 66.75 323 GLY A N 1
ATOM 2422 C CA . GLY A 1 323 ? 22.835 12.396 -28.686 1.00 66.75 323 GLY A CA 1
ATOM 2423 C C . GLY A 1 323 ? 22.147 11.227 -29.387 1.00 66.75 323 GLY A C 1
ATOM 2424 O O . GLY A 1 323 ? 22.655 10.763 -30.405 1.00 66.75 323 GLY A O 1
ATOM 2425 N N . CYS A 1 324 ? 21.006 10.763 -28.871 1.00 75.62 324 CYS A N 1
ATOM 2426 C CA . CYS A 1 324 ? 20.122 9.898 -29.648 1.00 75.62 324 CYS A CA 1
ATOM 2427 C C . CYS A 1 324 ? 19.444 10.776 -30.718 1.00 75.62 324 CYS A C 1
ATOM 2429 O O . CYS A 1 324 ? 18.711 11.697 -30.356 1.00 75.62 324 CYS A O 1
ATOM 2431 N N . PRO A 1 325 ? 19.705 10.564 -32.019 1.00 74.31 325 PRO A N 1
ATOM 2432 C CA . PRO A 1 325 ? 19.209 11.459 -33.066 1.00 74.31 325 PRO A CA 1
ATOM 2433 C C . PRO A 1 325 ? 17.693 11.343 -33.291 1.00 74.31 325 PRO A C 1
ATOM 2435 O O . PRO A 1 325 ? 17.073 12.272 -33.798 1.00 74.31 325 PRO A O 1
ATOM 2438 N N . ASP A 1 326 ? 17.098 10.215 -32.913 1.00 78.44 326 ASP A N 1
ATOM 2439 C CA . ASP A 1 326 ? 15.712 9.830 -33.187 1.00 78.44 326 ASP A CA 1
ATOM 2440 C C . ASP A 1 326 ? 14.899 9.521 -31.919 1.00 78.44 326 ASP A C 1
ATOM 2442 O O . ASP A 1 326 ? 13.735 9.135 -3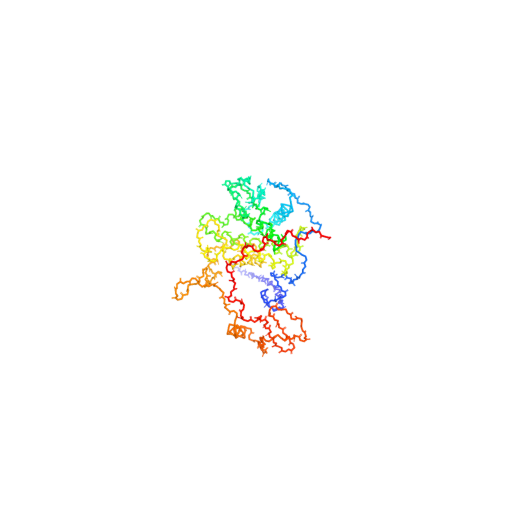1.997 1.00 78.44 326 ASP A O 1
ATOM 2446 N N . ALA A 1 327 ? 15.496 9.713 -30.744 1.00 74.69 327 ALA A N 1
ATOM 2447 C CA . ALA A 1 327 ? 14.847 9.516 -29.458 1.00 74.69 327 ALA A CA 1
ATOM 2448 C C . ALA A 1 327 ? 15.306 10.585 -28.468 1.00 74.69 327 ALA A C 1
ATOM 2450 O O . ALA A 1 327 ? 16.419 11.097 -28.548 1.00 74.69 327 ALA A O 1
ATOM 2451 N N . LYS A 1 328 ? 14.455 10.919 -27.498 1.00 77.44 328 LYS A N 1
ATOM 2452 C CA . LYS A 1 328 ? 14.845 11.790 -26.387 1.00 77.44 328 LYS A CA 1
ATOM 2453 C C . LYS A 1 328 ? 15.607 10.945 -25.354 1.00 77.44 328 LYS A C 1
ATOM 2455 O O . LYS A 1 328 ? 14.986 10.051 -24.782 1.00 77.44 328 LYS A O 1
ATOM 2460 N N . PRO A 1 329 ? 16.903 11.199 -25.084 1.00 70.62 329 PRO A N 1
ATOM 2461 C CA . PRO A 1 329 ? 17.636 10.436 -24.078 1.00 70.62 329 PRO A CA 1
ATOM 2462 C C . PRO A 1 329 ? 17.043 10.636 -22.678 1.00 70.62 329 PRO A C 1
ATOM 2464 O O . PRO A 1 329 ? 16.670 11.754 -22.314 1.00 70.62 329 PRO A O 1
ATOM 2467 N N . SER A 1 330 ? 17.027 9.570 -21.878 1.00 69.44 330 SER A N 1
ATOM 2468 C CA . SER A 1 330 ? 16.645 9.564 -20.462 1.00 69.44 330 SER A CA 1
ATOM 2469 C C . SER A 1 330 ? 17.839 9.145 -19.590 1.00 69.44 330 SER A C 1
ATOM 2471 O O . SER A 1 330 ? 17.972 7.969 -19.267 1.00 69.44 330 SER A O 1
ATOM 2473 N N . PRO A 1 331 ? 18.766 10.053 -19.230 1.00 67.81 331 PRO A N 1
ATOM 2474 C CA . PRO A 1 331 ? 19.883 9.708 -18.347 1.00 67.81 331 PRO A CA 1
ATOM 2475 C C . PRO A 1 331 ? 19.405 9.039 -17.038 1.00 67.81 331 PRO A C 1
ATOM 2477 O O . PRO A 1 331 ? 18.334 9.399 -16.550 1.00 67.81 331 PRO A O 1
ATOM 2480 N N . PRO A 1 332 ? 20.183 8.115 -16.440 1.00 73.00 332 PRO A N 1
ATOM 2481 C CA . PRO A 1 332 ? 21.578 7.805 -16.763 1.00 73.00 332 PRO A CA 1
ATOM 2482 C C . PRO A 1 332 ? 21.772 6.789 -17.899 1.00 73.00 332 PRO A C 1
ATOM 2484 O O . PRO A 1 332 ? 22.901 6.652 -18.361 1.00 73.00 332 PRO A O 1
ATOM 2487 N N . ALA A 1 333 ? 20.720 6.117 -18.381 1.00 84.56 333 ALA A N 1
ATOM 2488 C CA . ALA A 1 333 ? 20.807 5.137 -19.465 1.00 84.56 333 ALA A CA 1
ATOM 2489 C C . ALA A 1 333 ? 19.687 5.328 -20.500 1.00 84.56 333 ALA A C 1
ATOM 2491 O O . ALA A 1 333 ? 18.515 5.402 -20.144 1.00 84.56 333 ALA A O 1
ATOM 2492 N N . ALA A 1 334 ? 20.034 5.380 -21.786 1.00 83.44 334 ALA A N 1
ATOM 2493 C CA . ALA A 1 334 ? 19.078 5.577 -22.875 1.00 83.44 334 ALA A CA 1
ATOM 2494 C C . ALA A 1 334 ? 19.337 4.608 -24.031 1.00 83.44 334 ALA A C 1
ATOM 2496 O O . ALA A 1 334 ? 20.485 4.380 -24.400 1.00 83.44 334 ALA A O 1
ATOM 2497 N N . TYR A 1 335 ? 18.276 4.082 -24.639 1.00 86.38 335 TYR A N 1
ATOM 2498 C CA . TYR A 1 335 ? 18.367 3.334 -25.891 1.00 86.38 335 TYR A CA 1
ATOM 2499 C C . TYR A 1 335 ? 18.108 4.268 -27.082 1.00 86.38 335 TYR A C 1
ATOM 2501 O O . TYR A 1 335 ? 17.071 4.927 -27.132 1.00 86.38 335 TYR A O 1
ATOM 2509 N N . CYS A 1 336 ? 19.045 4.321 -28.031 1.00 87.56 336 CYS A N 1
ATOM 2510 C CA . CYS A 1 336 ? 18.930 5.050 -29.292 1.00 87.56 336 CYS A CA 1
ATOM 2511 C C . CYS A 1 336 ? 18.558 4.069 -30.422 1.00 87.56 336 CYS A C 1
ATOM 2513 O O . CYS A 1 336 ? 19.423 3.289 -30.845 1.00 87.56 336 CYS A O 1
ATOM 2515 N N . PRO A 1 337 ? 17.316 4.088 -30.941 1.00 88.56 337 PRO A N 1
ATOM 2516 C CA . PRO A 1 337 ? 16.882 3.129 -31.956 1.00 88.56 337 PRO A CA 1
ATOM 2517 C C . PRO A 1 337 ? 17.641 3.250 -33.285 1.00 88.56 337 PRO A C 1
ATOM 2519 O O . PRO A 1 337 ? 18.012 2.225 -33.855 1.00 88.56 337 PRO A O 1
ATOM 2522 N N . ALA A 1 338 ? 17.946 4.466 -33.753 1.00 88.62 338 ALA A N 1
ATOM 2523 C CA . ALA A 1 338 ? 18.607 4.689 -35.044 1.00 88.62 338 ALA A CA 1
ATOM 2524 C C . ALA A 1 338 ? 19.993 4.048 -35.136 1.00 88.62 338 ALA A C 1
ATOM 2526 O O . ALA A 1 338 ? 20.407 3.625 -36.214 1.00 88.62 338 ALA A O 1
ATOM 2527 N N . THR A 1 339 ? 20.719 3.989 -34.020 1.00 88.94 339 THR A N 1
ATOM 2528 C CA . THR A 1 339 ? 22.065 3.405 -33.961 1.00 88.94 339 THR A CA 1
ATOM 2529 C C . THR A 1 339 ? 22.084 2.036 -33.291 1.00 88.94 339 THR A C 1
ATOM 2531 O O . THR A 1 339 ? 23.142 1.412 -33.232 1.00 88.94 339 THR A O 1
ATOM 2534 N N . ASN A 1 340 ? 20.934 1.563 -32.795 1.00 90.69 340 ASN A N 1
ATOM 2535 C CA . ASN A 1 340 ? 20.806 0.357 -31.981 1.00 90.69 340 ASN A CA 1
ATOM 2536 C C . ASN A 1 340 ? 21.817 0.349 -30.816 1.00 90.69 340 ASN A C 1
ATOM 2538 O O . ASN A 1 340 ? 22.603 -0.584 -30.654 1.00 90.69 340 ASN A O 1
ATOM 2542 N N . THR A 1 341 ? 21.858 1.435 -30.039 1.00 89.88 341 THR A N 1
ATOM 2543 C CA . THR A 1 341 ? 22.874 1.644 -28.992 1.00 89.88 341 THR A CA 1
ATOM 2544 C C . THR A 1 341 ? 22.222 1.947 -27.653 1.00 89.88 341 THR A C 1
ATOM 2546 O O . THR A 1 341 ? 21.341 2.797 -27.575 1.00 89.88 341 THR A O 1
ATOM 2549 N N . ILE A 1 342 ? 22.683 1.298 -26.589 1.00 88.94 342 ILE A N 1
ATOM 2550 C CA . ILE A 1 342 ? 22.394 1.682 -25.209 1.00 88.94 342 ILE A CA 1
ATOM 2551 C C . ILE A 1 342 ? 23.529 2.596 -24.751 1.00 88.94 342 ILE A C 1
ATOM 2553 O O . ILE A 1 342 ? 24.685 2.185 -24.684 1.00 88.94 342 ILE A O 1
ATOM 2557 N N . VAL A 1 343 ? 23.211 3.852 -24.465 1.00 86.50 343 VAL A N 1
ATOM 2558 C CA . VAL A 1 343 ? 24.155 4.845 -23.957 1.00 86.50 343 VAL A CA 1
ATOM 2559 C C . VAL A 1 343 ? 24.003 4.935 -22.449 1.00 86.50 343 VAL A C 1
ATOM 2561 O O . VAL A 1 343 ? 22.907 5.214 -21.967 1.00 86.50 343 VAL A O 1
ATOM 2564 N N . VAL A 1 344 ? 25.096 4.755 -21.710 1.00 83.62 344 VAL A N 1
ATOM 2565 C CA . VAL A 1 344 ? 25.144 4.966 -20.259 1.00 83.62 344 VAL A CA 1
ATOM 2566 C C . VAL A 1 344 ? 26.020 6.179 -19.969 1.00 83.62 344 VAL A C 1
ATOM 2568 O O . VAL A 1 344 ? 27.238 6.153 -20.136 1.00 83.62 344 VAL A O 1
ATOM 2571 N N . ALA A 1 345 ? 25.391 7.264 -19.528 1.00 70.38 345 ALA A N 1
ATOM 2572 C CA . ALA A 1 345 ? 26.065 8.486 -19.122 1.00 70.38 345 ALA A CA 1
ATOM 2573 C C . ALA A 1 345 ? 26.423 8.405 -17.631 1.00 70.38 345 ALA A C 1
ATOM 2575 O O . ALA A 1 345 ? 25.750 8.988 -16.781 1.00 70.38 345 ALA A O 1
ATOM 2576 N N . CYS A 1 346 ? 27.495 7.684 -17.300 1.00 58.28 346 CYS A N 1
ATOM 2577 C CA . CYS A 1 346 ? 28.086 7.767 -15.966 1.00 58.28 346 CYS A CA 1
ATOM 2578 C C . CYS A 1 346 ? 28.868 9.089 -15.842 1.00 58.28 346 CYS A C 1
ATOM 2580 O O . CYS A 1 346 ? 29.794 9.318 -16.626 1.00 58.28 346 CYS A O 1
ATOM 2582 N N . PRO A 1 347 ? 28.565 9.972 -14.866 1.00 51.75 347 PRO A N 1
ATOM 2583 C CA . PRO A 1 347 ? 29.459 11.077 -14.526 1.00 51.75 347 PRO A CA 1
ATOM 2584 C C . PRO A 1 347 ? 30.865 10.536 -14.224 1.00 51.75 347 PRO A C 1
ATOM 2586 O O . PRO A 1 347 ? 30.985 9.391 -13.782 1.00 51.75 347 PRO A O 1
ATOM 2589 N N . PRO A 1 348 ? 31.941 11.323 -14.422 1.00 47.41 348 PRO A N 1
ATOM 2590 C CA . PRO A 1 348 ? 33.298 10.825 -14.268 1.00 47.41 348 PRO A CA 1
ATOM 2591 C C . PRO A 1 348 ? 33.494 10.130 -12.914 1.00 47.41 348 PRO A C 1
ATOM 2593 O O . PRO A 1 348 ? 33.323 10.711 -11.841 1.00 47.41 348 PRO A O 1
ATOM 2596 N N . TRP A 1 349 ? 33.899 8.871 -13.034 1.00 49.06 349 TRP A N 1
ATOM 2597 C CA . TRP A 1 349 ? 34.156 7.780 -12.092 1.00 49.06 349 TRP A CA 1
ATOM 2598 C C . TRP A 1 349 ? 34.983 8.089 -10.829 1.00 49.06 349 TRP A C 1
ATOM 2600 O O . TRP A 1 349 ? 35.323 7.191 -10.066 1.00 49.06 349 TRP A O 1
ATOM 2610 N N . ARG A 1 350 ? 35.319 9.356 -10.562 1.00 35.84 350 ARG A N 1
ATOM 2611 C CA . ARG A 1 350 ? 36.124 9.792 -9.408 1.00 35.84 350 ARG A CA 1
ATOM 2612 C C . ARG A 1 350 ? 35.302 10.231 -8.188 1.00 35.84 350 ARG A C 1
ATOM 2614 O O . ARG A 1 350 ? 35.899 10.560 -7.168 1.00 35.84 350 ARG A O 1
ATOM 2621 N N . GLY A 1 351 ? 33.969 10.247 -8.265 1.00 35.44 351 GLY A N 1
ATOM 2622 C CA . GLY A 1 351 ? 33.114 10.794 -7.197 1.00 35.44 351 GLY A CA 1
ATOM 2623 C C . GLY A 1 351 ? 32.266 9.797 -6.402 1.00 35.44 351 GLY A C 1
ATOM 2624 O O . GLY A 1 351 ? 31.890 10.103 -5.276 1.00 35.44 351 GLY A O 1
ATOM 2625 N N . TRP A 1 352 ? 31.962 8.615 -6.945 1.00 35.94 352 TRP A N 1
ATOM 2626 C CA . TRP A 1 352 ? 30.919 7.751 -6.368 1.00 35.94 352 TRP A CA 1
ATOM 2627 C C . TRP A 1 352 ? 31.425 6.782 -5.288 1.00 35.94 352 TRP A C 1
ATOM 2629 O O . TRP A 1 352 ? 30.649 6.359 -4.441 1.00 35.94 352 TRP A O 1
ATOM 2639 N N . ALA A 1 353 ? 32.737 6.534 -5.210 1.00 31.61 353 ALA A N 1
ATOM 2640 C CA . ALA A 1 353 ? 33.344 5.715 -4.151 1.00 31.61 353 ALA A CA 1
ATOM 2641 C C . ALA A 1 353 ? 33.421 6.414 -2.772 1.00 31.61 353 ALA A C 1
ATOM 2643 O O . ALA A 1 353 ? 33.986 5.873 -1.823 1.00 31.61 353 ALA A O 1
ATOM 2644 N N . ARG A 1 354 ? 32.886 7.636 -2.638 1.00 33.09 354 ARG A N 1
ATOM 2645 C CA . ARG A 1 354 ? 32.772 8.340 -1.355 1.00 33.09 354 ARG A CA 1
ATOM 2646 C C . ARG A 1 354 ? 31.428 9.047 -1.256 1.00 33.09 354 ARG A C 1
ATOM 2648 O O . ARG A 1 354 ? 31.360 10.268 -1.356 1.00 33.09 354 ARG A O 1
ATOM 2655 N N . TRP A 1 355 ? 30.380 8.297 -0.941 1.00 25.64 355 TRP A N 1
ATOM 2656 C CA . TRP A 1 355 ? 29.343 8.858 -0.080 1.00 25.64 355 TRP A CA 1
ATOM 2657 C C . TRP A 1 355 ? 29.978 9.110 1.298 1.00 25.64 355 TRP A C 1
ATOM 2659 O O . TRP A 1 355 ? 30.399 8.157 1.960 1.00 25.64 355 TRP A O 1
ATOM 2669 N N . PRO A 1 356 ? 30.144 10.364 1.758 1.00 30.11 356 PRO A N 1
ATOM 2670 C CA . PRO A 1 356 ? 30.648 10.609 3.096 1.00 30.11 356 PRO A CA 1
ATOM 2671 C C . PRO A 1 356 ? 29.538 10.237 4.079 1.00 30.11 356 PRO A C 1
ATOM 2673 O O . PRO A 1 356 ? 28.482 10.866 4.078 1.00 30.11 356 PRO A O 1
ATOM 2676 N N . ARG A 1 357 ? 29.814 9.283 4.973 1.00 37.62 357 ARG A N 1
ATOM 2677 C CA . ARG A 1 357 ? 28.982 8.893 6.132 1.00 37.62 357 ARG A CA 1
ATOM 2678 C C . ARG A 1 357 ? 28.700 10.033 7.140 1.00 37.62 357 ARG A C 1
ATOM 2680 O O . ARG A 1 357 ? 28.317 9.772 8.271 1.00 37.62 357 ARG A O 1
ATOM 2687 N N . GLN A 1 358 ? 28.897 11.303 6.787 1.00 31.91 358 GLN A N 1
ATOM 2688 C CA . GLN A 1 358 ? 28.739 12.447 7.687 1.00 31.91 358 GLN A CA 1
ATOM 2689 C C . GLN A 1 358 ? 28.366 13.726 6.924 1.00 31.91 358 GLN A C 1
ATOM 2691 O O . GLN A 1 358 ? 29.233 14.553 6.659 1.00 31.91 358 GLN A O 1
ATOM 2696 N N . ARG A 1 359 ? 27.081 13.948 6.616 1.00 31.48 359 ARG A N 1
ATOM 2697 C CA . ARG A 1 359 ? 26.512 15.311 6.477 1.00 31.48 359 ARG A CA 1
ATOM 2698 C C . ARG A 1 359 ? 25.059 15.364 6.950 1.00 31.48 359 ARG A C 1
ATOM 2700 O O . ARG A 1 359 ? 24.176 15.793 6.222 1.00 31.48 359 ARG A O 1
ATOM 2707 N N . ASN A 1 360 ? 24.838 15.016 8.217 1.00 33.44 360 ASN A N 1
ATOM 2708 C CA . ASN A 1 360 ? 23.550 15.201 8.895 1.00 33.44 360 ASN A CA 1
ATOM 2709 C C . ASN A 1 360 ? 23.379 16.600 9.541 1.00 33.44 360 ASN A C 1
ATOM 2711 O O . ASN A 1 360 ? 22.537 16.799 10.407 1.00 33.44 360 ASN A O 1
ATOM 2715 N N . THR A 1 361 ? 24.180 17.604 9.157 1.00 31.84 361 THR A N 1
ATOM 2716 C CA . THR A 1 361 ? 24.180 18.930 9.821 1.00 31.84 361 THR A CA 1
ATOM 2717 C C . THR A 1 361 ? 24.085 20.144 8.891 1.00 31.84 361 THR A C 1
ATOM 2719 O O . THR A 1 361 ? 23.919 21.260 9.381 1.00 31.84 361 THR A O 1
ATOM 2722 N N . ALA A 1 362 ? 24.099 19.972 7.563 1.00 29.44 362 ALA A N 1
ATOM 2723 C CA . ALA A 1 362 ? 23.992 21.096 6.619 1.00 29.44 362 ALA A CA 1
ATOM 2724 C C . ALA A 1 362 ? 22.562 21.345 6.096 1.00 29.44 362 ALA A C 1
ATOM 2726 O O . ALA A 1 362 ? 22.229 22.483 5.769 1.00 29.44 362 ALA A O 1
ATOM 2727 N N . CYS A 1 363 ? 21.687 20.331 6.096 1.00 26.72 363 CYS A N 1
ATOM 2728 C CA . CYS A 1 363 ? 20.295 20.493 5.651 1.00 26.72 363 CYS A CA 1
ATOM 2729 C C . CYS A 1 363 ? 19.425 21.278 6.662 1.00 26.72 363 CYS A C 1
ATOM 2731 O O . CYS A 1 363 ? 18.466 21.937 6.281 1.00 26.72 363 CYS A O 1
ATOM 2733 N N . ARG A 1 364 ? 19.828 21.355 7.943 1.00 30.20 364 ARG A N 1
ATOM 2734 C CA . ARG A 1 364 ? 19.133 22.151 8.979 1.00 30.20 364 ARG A CA 1
ATOM 2735 C C . ARG A 1 364 ? 19.367 23.671 8.922 1.00 30.20 364 ARG A C 1
ATOM 2737 O O . ARG A 1 364 ? 18.743 24.391 9.694 1.00 30.20 364 ARG A O 1
ATOM 2744 N N . ARG A 1 365 ? 20.246 24.203 8.056 1.00 29.97 365 ARG A N 1
ATOM 2745 C CA . ARG A 1 365 ? 20.562 25.657 8.022 1.00 29.97 365 ARG A CA 1
ATOM 2746 C C . ARG A 1 365 ? 20.181 26.398 6.736 1.00 29.97 365 ARG A C 1
ATOM 2748 O O . ARG A 1 365 ? 20.355 27.612 6.691 1.00 29.97 365 ARG A O 1
ATOM 2755 N N . ALA A 1 366 ? 19.621 25.728 5.728 1.00 27.77 366 ALA A N 1
ATOM 2756 C CA . ALA A 1 366 ? 19.226 26.379 4.471 1.00 27.77 366 ALA A CA 1
ATOM 2757 C C . ALA A 1 366 ? 17.735 26.785 4.394 1.00 27.77 366 ALA A C 1
ATOM 2759 O O . ALA A 1 366 ? 17.379 27.592 3.541 1.00 27.77 366 ALA A O 1
ATOM 2760 N N . MET A 1 367 ? 16.874 26.317 5.309 1.00 28.16 367 MET A N 1
ATOM 2761 C CA . MET A 1 367 ? 15.422 26.594 5.289 1.00 28.16 367 MET A CA 1
ATOM 2762 C C . MET A 1 367 ? 14.965 27.865 6.037 1.00 28.16 367 MET A C 1
ATOM 2764 O O . MET A 1 367 ? 13.780 28.168 6.051 1.00 28.16 367 MET A O 1
ATOM 2768 N N . THR A 1 368 ? 15.862 28.675 6.614 1.00 30.39 368 THR A N 1
ATOM 2769 C CA . THR A 1 368 ? 15.478 29.906 7.352 1.00 30.39 368 THR A CA 1
ATOM 2770 C C . THR A 1 368 ? 15.696 31.224 6.601 1.00 30.39 368 THR A C 1
ATOM 2772 O O . THR A 1 368 ? 15.528 32.295 7.181 1.00 30.39 368 THR A O 1
ATOM 2775 N N . ARG A 1 369 ? 16.043 31.211 5.307 1.00 28.59 369 ARG A N 1
ATOM 2776 C CA . ARG A 1 369 ? 16.243 32.453 4.533 1.00 28.59 369 ARG A CA 1
ATOM 2777 C C . ARG A 1 369 ? 15.754 32.348 3.092 1.00 28.59 369 ARG A C 1
ATOM 2779 O O . ARG A 1 369 ? 16.575 32.336 2.184 1.00 28.59 369 ARG A O 1
ATOM 2786 N N . ARG A 1 370 ? 14.434 32.316 2.883 1.00 28.72 370 ARG A N 1
ATOM 2787 C CA . ARG A 1 370 ? 13.771 32.818 1.654 1.00 28.72 370 ARG A CA 1
ATOM 2788 C C . ARG A 1 370 ? 12.241 32.902 1.811 1.00 28.72 370 ARG A C 1
ATOM 2790 O O . ARG A 1 370 ? 11.485 32.460 0.966 1.00 28.72 370 ARG A O 1
ATOM 2797 N N . CYS A 1 371 ? 11.796 33.550 2.888 1.00 27.05 371 CYS A N 1
ATOM 2798 C CA . CYS A 1 371 ? 10.523 34.277 2.920 1.00 27.05 371 CYS A CA 1
ATOM 2799 C C . CYS A 1 371 ? 10.862 35.749 3.161 1.00 27.05 371 CYS A C 1
ATOM 2801 O O . CYS A 1 371 ? 11.044 36.155 4.308 1.00 27.05 371 CYS A O 1
ATOM 2803 N N . ARG A 1 372 ? 11.070 36.494 2.070 1.00 28.86 372 ARG A N 1
ATOM 2804 C CA . ARG A 1 372 ? 11.020 37.963 1.940 1.00 28.86 372 ARG A CA 1
ATOM 2805 C C . ARG A 1 372 ? 11.507 38.322 0.536 1.00 28.86 372 ARG A C 1
ATOM 2807 O O . ARG A 1 372 ? 12.701 38.530 0.330 1.00 28.86 372 ARG A O 1
ATOM 2814 N N . LEU A 1 373 ? 10.574 38.298 -0.408 1.00 31.45 373 LEU A N 1
ATOM 2815 C CA . LEU A 1 373 ? 10.240 39.377 -1.341 1.00 31.45 373 LEU A CA 1
ATOM 2816 C C . LEU A 1 373 ? 8.976 38.963 -2.089 1.00 31.45 373 LEU A C 1
ATOM 2818 O O . LEU A 1 373 ? 8.956 37.805 -2.562 1.00 31.45 373 LEU A O 1
#

Foldseek 3Di:
DDDDDDDDDDDPDDPPPPPPPDDDDDDDPLVRDPQHALNHGQDDDDWAWDPQFDQQDDDEAPDPPDPLVRLLSSLLVLLLVVCQVCVVVAFPAHDDRQDHHYEFALCDPPTDQDPNHDSNVPQAWAADPVNSYTYHHPHPNSVVLCVQLNSVLSSLRSQLRVLLVSCVRRVLDDPPFALLLSLLLSLLSSLQSVLCQCVVVGSTTHARNHSRVVSNLVSLQVPADDLACQPPRDNRRNHHSCSSSVSSSCNNNPNNNSSSPRGPVNSPVSCDPPRSHFDADPVRHGDPPDDPPDPVVVVVVLVVCCVVVVDPDRAAEAADPDDLPPDHADPQWGQRPVRSYIYGPDDPPPPPVDPDPDDPDPVVPPPPPDDDD

Secondary structure (DSSP, 8-state):
-----------------------------TTS-TTEETTEE------EE-TTPPPP-S-EET----HHHHHHHHHHHHHHHHHHHHHHHH-SS-----SEEEEE-TT-TTPPPBTTB--TT---EEEETTTTEEEEETTTHHHHHHHHH-HHHHHHHHHHHHHHHHHHHHT---TTS-HHHHHHHHHHHHHHHHHHHHTT--SSEE--TTHHHHHHHHHHHHTSPPTTTTT---TT----HHHHHHHHHHHHHHHHHHHHT--HHHHHHHHTT--SSPPBPTTSPBP-S----SHHHHHHHHHHHHHHH--SSPPEEE-S----SSS---TTEEEEGGGTEEEE-PPPTTSTT---S--SSSGGGSTTS----

Radius of gyration: 27.27 Å; chains: 1; bounding box: 85×113×60 Å

Sequence (373 aa):
MAASVRTPIACLAAVVSAAMTVVDGRALSILNDPFRVGGLPATNGPSGARPDAPAASGTVINTNNGAIDKLSLLSVNDIEDYWMAVYSESLKGTFRPVGKLVSYDSNDPSSPIVCHIDTYQLVNAFFSSRCNLIAWDRGVFMAVAQEYFGDMSVNGVLAHEFGHALQVMANLVTRKDPTIVREQQADCFAGVYLWWVAEGKSTRFTLSTADGLDHVLAGIITTRDPVMEADAENDDEHGSALDRVSAFQLGFSNCTPACAAIDEDEVERRRGDLPTTLRVDASGNPETGEVGINEETLSTLMELMGKIFSPKNPPTLSYQPAGCPDAKPSPPAAYCPATNTIVVACPPWRGWARWPRQRNTACRRAMTRRCRL

pLDDT: mean 82.1, std 20.23, range [25.64, 98.69]

Organism: NCBI:txid1310114